Protein AF-0000000067832835 (afdb_homodimer)

Sequence (344 aa):
MADTPTARSQDDETGRTIRAYEPRAVPWLSVVFGYGPMLPFVAGAVLVWVLRGPMAEAVFTLTLLWGCAILLFLSGVRRGVSFRTEGGATLAQIATMLSLFLLGYGALLAFALGKPVIALGLLIVGFTEITILDPIAARRGEAPLFFERLRPAQIPLAVLSLAALLAYRLTLMADTPTARSQDDETGRTIRAYEPRAVPWLSVVFGYGPMLPFVAGAVLVWVLRGPMAEAVFTLTLLWGCAILLFLSGVRRGVSFRTEGGATLAQIATMLSLFLLGYGALLAFALGKPVIALGLLIVGFTEITILDPIAARRGEAPLFFERLRPAQIPLAVLSLAALLAYRLTL

Foldseek 3Di:
DDPPPPPPQPDDPVGTADDDDFDQDQDPVCVCVQQVLLVLLLVLLVVLVVDDDPVSVVSLVVNLLSLLVVLLVVLVVLVVLQPNFVVGHDPVSPVLSVLSNCLSVVLVVCVVVVNNLSSLVSSLVSLVCLLPVVLVCLVVRSHRVNSVPRSVVRSVSNNVSSVSSSVSVVVD/DDPPPPPPQPDDPVGTADDDDFDQDQDPVCVCVQQVLLVLLLVLLVVLVVDDDPVSVVSLVVNLLSLLVVLLVVLVVLVVLQPNFVVGHDPVSPVLSVLSNCLSVVLVVCVVVVNNLSSLVSSLVSLVCLLPVQLVCLVVRSHRVNSVPRSVVRSVSNNVSSVSSSVSVVVD

Nearest PDB structures (foldseek):
  2rld-assembly1_A  TM=4.923E-01  e=3.322E+00  Bacteroides thetaiotaomicron VPI-5482
  6xz6-assembly2_C  TM=2.213E-01  e=2.725E+00  Trypanosoma brucei brucei TREU927
  6xz6-assembly2_C  TM=2.212E-01  e=3.329E+00  Trypanosoma brucei brucei TREU927

Radius of gyration: 20.82 Å; Cα contacts (8 Å, |Δi|>4): 553; chains: 2; bounding box: 42×74×57 Å

Organism: Methylorubrum extorquens (strain ATCC 14718 / DSM 1338 / JCM 2805 / NCIMB 9133 / AM1) (NCBI:txid272630)

Solvent-accessible surface area (backbone atoms only — not comparable to full-atom values): 16948 Å² total; per-residue (Å²): 135,80,80,70,80,66,87,59,59,60,65,54,97,59,27,34,39,45,56,18,71,32,43,50,63,72,50,68,69,55,50,50,67,51,48,51,70,35,46,57,30,43,52,27,34,52,44,37,73,71,44,61,70,68,61,16,50,49,36,46,50,53,33,52,51,47,50,32,42,51,38,16,17,51,16,13,22,41,49,18,29,27,67,58,18,60,94,45,63,50,69,66,47,52,51,49,21,50,49,28,34,50,28,18,50,48,18,50,50,28,42,76,69,71,33,53,66,59,15,44,50,33,43,39,52,37,43,49,46,45,37,59,47,39,32,55,29,11,76,71,57,60,35,62,42,21,35,46,61,48,33,60,64,45,38,52,49,41,37,53,18,47,49,46,45,45,53,54,58,68,72,102,135,81,81,69,80,66,88,60,60,60,67,52,98,58,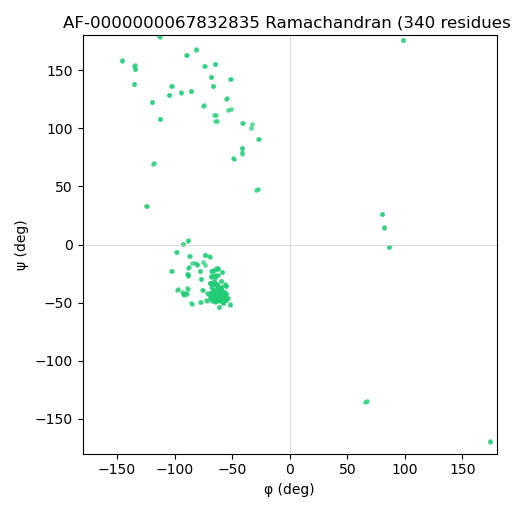28,33,40,45,58,18,70,32,44,50,64,71,50,69,68,54,49,49,67,51,49,52,71,36,45,57,32,45,52,28,35,52,43,38,74,72,44,61,69,70,61,17,50,50,36,46,50,53,32,51,52,47,51,32,43,51,39,17,18,51,17,14,22,40,48,18,30,26,66,58,17,59,95,43,64,50,68,67,47,53,51,48,20,51,50,27,33,49,27,18,50,48,18,50,50,27,42,74,70,71,32,53,66,60,15,45,50,32,44,40,52,40,44,47,48,45,36,60,48,40,32,55,31,12,76,71,54,60,35,62,42,22,36,45,63,47,34,60,66,45,38,54,49,41,38,53,18,47,48,45,44,45,53,54,59,70,72,105

Secondary structure (DSSP, 8-state):
----------B-SSEEEEEEEEESSPPHHHHHHHHTTHHHHHHHHHHHHHS-HHHHHHHHHHHHHHHHHHHHHHHHHHHHHHTTSTTS--HHHHHHHHHHHHHHHHHHHHHHTT-HHHHHHHHHHHHHHHHHHHHHHHHTTSS-TTHHHHHHHHHHHHHHHHHHHHHHHHT-/----------B-SSEEEEEEEEESSPPHHHHHHHHTTHHHHHHHHHHHHHS-HHHHHHHHHHHHHHHHHHHHHHHHHHHHHHTTSTTS--HHHHHHHHHHHHHHHHHHHHHHTT-HHHHHHHHHHHHHHHHHHHHHHHHTTSS-TTHHHHHHHHHHHHHHHHHHHHHHHHT-

Structure (mmCIF, N/CA/C/O backbone):
data_AF-0000000067832835-model_v1
#
loop_
_entity.id
_entity.type
_entity.pdbx_description
1 polymer 'DUF3429 domain-containing protein'
#
loop_
_atom_site.group_PDB
_atom_site.id
_atom_site.type_symbol
_atom_site.label_atom_id
_atom_site.label_alt_id
_atom_site.label_comp_id
_atom_site.label_asym_id
_atom_site.label_entity_id
_atom_site.label_seq_id
_atom_site.pdbx_PDB_ins_code
_atom_site.Cartn_x
_atom_site.Cartn_y
_atom_site.Cartn_z
_atom_site.occupancy
_atom_site.B_iso_or_equiv
_atom_site.auth_seq_id
_atom_site.auth_comp_id
_atom_site.auth_asym_id
_atom_site.auth_atom_id
_atom_site.pdbx_PDB_model_num
ATOM 1 N N . MET A 1 1 ? -8.117 31.031 35.5 1 30.48 1 MET A N 1
ATOM 2 C CA . MET A 1 1 ? -7.398 30.031 34.719 1 30.48 1 MET A CA 1
ATOM 3 C C . MET A 1 1 ? -7.863 30.031 33.281 1 30.48 1 MET A C 1
ATOM 5 O O . MET A 1 1 ? -9.008 29.672 32.969 1 30.48 1 MET A O 1
ATOM 9 N N . ALA A 1 2 ? -7.383 30.906 32.375 1 37.59 2 ALA A N 1
ATOM 10 C CA . ALA A 1 2 ? -7.844 31.328 31.062 1 37.59 2 ALA A CA 1
ATOM 11 C C . ALA A 1 2 ? -7.797 30.172 30.078 1 37.59 2 ALA A C 1
ATOM 13 O O . ALA A 1 2 ? -6.848 29.391 30.078 1 37.59 2 ALA A O 1
ATOM 14 N N . ASP A 1 3 ? -8.891 29.531 29.641 1 34.84 3 ASP A N 1
ATOM 15 C CA . ASP A 1 3 ? -9.023 28.453 28.656 1 34.84 3 ASP A CA 1
ATOM 16 C C . ASP A 1 3 ? -8.125 28.703 27.453 1 34.84 3 ASP A C 1
ATOM 18 O O . ASP A 1 3 ? -8.289 29.703 26.734 1 34.84 3 ASP A O 1
ATOM 22 N N . THR A 1 4 ? -6.883 28.391 27.438 1 36.09 4 THR A N 1
ATOM 23 C CA . THR A 1 4 ? -6 28.453 26.281 1 36.09 4 THR A CA 1
ATOM 24 C C . THR A 1 4 ? -6.707 27.953 25.031 1 36.09 4 THR A C 1
ATOM 26 O O . THR A 1 4 ? -7.23 26.828 25.016 1 36.09 4 THR A O 1
ATOM 29 N N . PRO A 1 5 ? -7.145 28.781 24.078 1 39.16 5 PRO A N 1
ATOM 30 C CA . PRO A 1 5 ? -7.836 28.281 22.875 1 39.16 5 PRO A CA 1
ATOM 31 C C . PRO A 1 5 ? -7.188 27.031 22.312 1 39.16 5 PRO A C 1
ATOM 33 O O . PRO A 1 5 ? -5.992 27.031 22 1 39.16 5 PRO A O 1
ATOM 36 N N . THR A 1 6 ? -7.344 25.859 22.766 1 40.06 6 THR A N 1
ATOM 37 C CA . THR A 1 6 ? -6.93 24.609 22.141 1 40.06 6 THR A CA 1
ATOM 38 C C . THR A 1 6 ? -7.043 24.703 20.625 1 40.06 6 THR A C 1
ATOM 40 O O . THR A 1 6 ? -8.008 25.281 20.109 1 40.06 6 THR A O 1
ATOM 43 N N . ALA A 1 7 ? -6.016 24.922 19.859 1 43.75 7 ALA A N 1
ATOM 44 C CA . ALA A 1 7 ? -5.883 24.953 18.406 1 43.75 7 ALA A CA 1
ATOM 45 C C . ALA A 1 7 ? -6.93 24.062 17.75 1 43.75 7 ALA A C 1
ATOM 47 O O . ALA A 1 7 ? -6.711 22.859 17.578 1 43.75 7 ALA A O 1
ATOM 48 N N . ARG A 1 8 ? -8.195 24.109 18.078 1 48.38 8 ARG A N 1
ATOM 49 C CA . ARG A 1 8 ? -9.297 23.344 17.5 1 48.38 8 ARG A CA 1
ATOM 50 C C . ARG A 1 8 ? -9.336 23.5 15.984 1 48.38 8 ARG A C 1
ATOM 52 O O . ARG A 1 8 ? -9.164 24.594 15.453 1 48.38 8 ARG A O 1
ATOM 59 N N . SER A 1 9 ? -9.102 22.344 15.211 1 57.38 9 SER A N 1
ATOM 60 C CA . SER A 1 9 ? -9.398 22.281 13.789 1 57.38 9 SER A CA 1
ATOM 61 C C . SER A 1 9 ? -10.523 23.25 13.414 1 57.38 9 SER A C 1
ATOM 63 O O . SER A 1 9 ? -11.57 23.266 14.07 1 57.38 9 SER A O 1
ATOM 65 N N . GLN A 1 10 ? -10.234 24.484 13.039 1 62.91 10 GLN A N 1
ATOM 66 C CA . GLN A 1 10 ? -11.242 25.422 12.578 1 62.91 10 GLN A CA 1
ATOM 67 C C . GLN A 1 10 ? -12.141 24.797 11.516 1 62.91 10 GLN A C 1
ATOM 69 O O . GLN A 1 10 ? -11.727 24.625 10.367 1 62.91 10 GLN A O 1
ATOM 74 N N . ASP A 1 11 ? -12.961 24 11.906 1 71.69 11 ASP A N 1
ATOM 75 C CA . ASP A 1 11 ? -13.992 23.391 11.07 1 71.69 11 ASP A CA 1
ATOM 76 C C . ASP A 1 11 ? -14.992 24.438 10.578 1 71.69 11 ASP A C 1
ATOM 78 O O . ASP A 1 11 ? -15.445 25.281 11.352 1 71.69 11 ASP A O 1
ATOM 82 N N . ASP A 1 12 ? -14.953 24.688 9.25 1 77.94 12 ASP A N 1
ATOM 83 C CA . ASP A 1 12 ? -16 25.516 8.656 1 77.94 12 ASP A CA 1
ATOM 84 C C . ASP A 1 12 ? -16.875 24.688 7.715 1 77.94 12 ASP A C 1
ATOM 86 O O . ASP A 1 12 ? -16.734 23.469 7.633 1 77.94 12 ASP A O 1
ATOM 90 N N . GLU A 1 13 ? -17.797 25.25 7.168 1 80.88 13 GLU A N 1
ATOM 91 C CA . GLU A 1 13 ? -18.781 24.578 6.328 1 80.88 13 GLU A CA 1
ATOM 92 C C . GLU A 1 13 ? -18.109 23.953 5.102 1 80.88 13 GLU A C 1
ATOM 94 O O . GLU A 1 13 ? -18.625 22.984 4.535 1 80.88 13 GLU A O 1
ATOM 99 N N . THR A 1 14 ? -16.969 24.438 4.789 1 86.5 14 THR A N 1
ATOM 100 C CA . THR A 1 14 ? -16.359 24.016 3.537 1 86.5 14 THR A CA 1
ATOM 101 C C . THR A 1 14 ? -15.258 22.984 3.791 1 86.5 14 THR A C 1
ATOM 103 O O . THR A 1 14 ? -14.852 22.266 2.875 1 86.5 14 THR A O 1
ATOM 106 N N . GLY A 1 15 ? -14.734 23 4.973 1 92.06 15 GLY A N 1
ATOM 107 C CA . GLY A 1 15 ? -13.656 22.062 5.266 1 92.06 15 GLY A CA 1
ATOM 108 C C . GLY A 1 15 ? -13.023 22.281 6.625 1 92.06 15 GLY A C 1
ATOM 109 O O . GLY A 1 15 ? -13.625 22.922 7.496 1 92.06 15 GLY A O 1
ATOM 110 N N . ARG A 1 16 ? -11.938 21.625 6.848 1 91.88 16 ARG A N 1
ATOM 111 C CA . ARG A 1 16 ? -11.234 21.75 8.117 1 91.88 16 ARG A CA 1
ATOM 112 C C . ARG A 1 16 ? -9.734 21.922 7.898 1 91.88 16 ARG A C 1
ATOM 114 O O . ARG A 1 16 ? -9.203 21.531 6.859 1 91.88 16 ARG A O 1
ATOM 121 N N . THR A 1 17 ? -9.117 22.609 8.844 1 92.06 17 THR A N 1
ATOM 122 C CA . THR A 1 17 ? -7.664 22.766 8.82 1 92.06 17 THR A CA 1
ATOM 123 C C . THR A 1 17 ? -7.012 21.875 9.867 1 92.06 17 THR A C 1
ATOM 125 O O . THR A 1 17 ? -7.406 21.891 11.039 1 92.06 17 THR A O 1
ATOM 128 N N . ILE A 1 18 ? -6.043 21.109 9.414 1 91.94 18 ILE A N 1
ATOM 129 C CA . ILE A 1 18 ? -5.309 20.188 10.289 1 91.94 18 ILE A CA 1
ATOM 130 C C . ILE A 1 18 ? -3.943 20.781 10.625 1 91.94 18 ILE A C 1
ATOM 132 O O . ILE A 1 18 ? -3.264 21.328 9.75 1 91.94 18 ILE A O 1
ATOM 136 N N . ARG A 1 19 ? -3.607 20.656 11.914 1 92.56 19 ARG A N 1
ATOM 137 C CA . ARG A 1 19 ? -2.277 21.016 12.391 1 92.56 19 ARG A CA 1
ATOM 138 C C . ARG A 1 19 ? -1.567 19.812 13.008 1 92.56 19 ARG A C 1
ATOM 140 O O . ARG A 1 19 ? -2.082 19.188 13.938 1 92.56 19 ARG A O 1
ATOM 147 N N . ALA A 1 20 ? -0.418 19.5 12.484 1 93 20 ALA A N 1
ATOM 148 C CA . ALA A 1 20 ? 0.314 18.344 12.969 1 93 20 ALA A CA 1
ATOM 149 C C . ALA A 1 20 ? 1.793 18.656 13.172 1 93 20 ALA A C 1
ATOM 151 O O . ALA A 1 20 ? 2.402 19.344 12.336 1 93 20 ALA A O 1
ATOM 152 N N . TYR A 1 21 ? 2.312 18.172 14.242 1 91.5 21 TYR A N 1
ATOM 153 C CA . TYR A 1 21 ? 3.729 18.359 14.547 1 91.5 21 TYR A CA 1
ATOM 154 C C . TYR A 1 21 ? 4.547 17.172 14.055 1 91.5 21 TYR A C 1
ATOM 156 O O . TYR A 1 21 ? 4.188 16.016 14.297 1 91.5 21 TYR A O 1
ATOM 164 N N . GLU A 1 22 ? 5.621 17.391 13.352 1 93.06 22 GLU A N 1
ATOM 165 C CA . GLU A 1 22 ? 6.551 16.375 12.859 1 93.06 22 GLU A CA 1
ATOM 166 C C . GLU A 1 22 ? 7.906 16.5 13.547 1 93.06 22 GLU A C 1
ATOM 168 O O . GLU A 1 22 ? 8.695 17.391 13.234 1 93.06 22 GLU A O 1
ATOM 173 N N . PRO A 1 23 ? 8.203 15.594 14.383 1 92.75 23 PRO A N 1
ATOM 174 C CA . PRO A 1 23 ? 9.508 15.648 15.047 1 92.75 23 PRO A CA 1
ATOM 175 C C . PRO A 1 23 ? 10.656 15.258 14.125 1 92.75 23 PRO A C 1
ATOM 177 O O . PRO A 1 23 ? 10.469 14.469 13.195 1 92.75 23 PRO A O 1
ATOM 180 N N . ARG A 1 24 ? 11.805 15.758 14.414 1 91.56 24 ARG A N 1
ATOM 181 C CA . ARG A 1 24 ? 13.023 15.344 13.719 1 91.56 24 ARG A CA 1
ATOM 182 C C . ARG A 1 24 ? 13.484 13.977 14.203 1 91.56 24 ARG A C 1
ATOM 184 O O . ARG A 1 24 ? 13.977 13.164 13.414 1 91.56 24 ARG A O 1
ATOM 191 N N . ALA A 1 25 ? 13.32 13.859 15.492 1 93.19 25 ALA A N 1
ATOM 192 C CA . ALA A 1 25 ? 13.625 12.555 16.078 1 93.19 25 ALA A CA 1
ATOM 193 C C . ALA A 1 25 ? 12.617 11.5 15.625 1 93.19 25 ALA A C 1
ATOM 195 O O . ALA A 1 25 ? 11.422 11.781 15.516 1 93.19 25 ALA A O 1
ATOM 196 N N . VAL A 1 26 ? 13.086 10.328 15.43 1 94 26 VAL A N 1
ATOM 197 C CA . VAL A 1 26 ? 12.203 9.25 14.992 1 94 26 VAL A CA 1
ATOM 198 C C . VAL A 1 26 ? 11.344 8.781 16.156 1 94 26 VAL A C 1
ATOM 200 O O . VAL A 1 26 ? 11.859 8.25 17.156 1 94 26 VAL A O 1
ATOM 203 N N . PRO A 1 27 ? 10.094 8.891 16.016 1 94 27 PRO A N 1
ATOM 204 C CA . PRO A 1 27 ? 9.219 8.398 17.078 1 94 27 PRO A CA 1
ATOM 205 C C . PRO A 1 27 ? 9.312 6.883 17.266 1 94 27 PRO A C 1
ATOM 207 O O . PRO A 1 27 ? 9.57 6.152 16.312 1 94 27 PRO A O 1
ATOM 210 N N . TRP A 1 28 ? 9 6.414 18.422 1 92.38 28 TRP A N 1
ATOM 211 C CA . TRP A 1 28 ? 9.164 5 18.75 1 92.38 28 TRP A CA 1
ATOM 212 C C . TRP A 1 28 ? 8.266 4.137 17.859 1 92.38 28 TRP A C 1
ATOM 214 O O . TRP A 1 28 ? 8.664 3.051 17.438 1 92.38 28 TRP A O 1
ATOM 224 N N . LEU A 1 29 ? 7.039 4.543 17.594 1 92.44 29 LEU A N 1
ATOM 225 C CA . LEU A 1 29 ? 6.109 3.811 16.75 1 92.44 29 LEU A CA 1
ATOM 226 C C . LEU A 1 29 ? 6.68 3.65 15.336 1 92.44 29 LEU A C 1
ATOM 228 O O . LEU A 1 29 ? 6.5 2.605 14.711 1 92.44 29 LEU A O 1
ATOM 232 N N . SER A 1 30 ? 7.359 4.656 14.906 1 93.69 30 SER A N 1
ATOM 233 C CA . SER A 1 30 ? 7.945 4.629 13.57 1 93.69 30 SER A CA 1
ATOM 234 C C . SER A 1 30 ? 9.219 3.789 13.547 1 93.69 30 SER A C 1
ATOM 236 O O . SER A 1 30 ? 9.641 3.33 12.484 1 93.69 30 SER A O 1
ATOM 238 N N . VAL A 1 31 ? 9.852 3.625 14.711 1 94.56 31 VAL A N 1
ATOM 239 C CA . VAL A 1 31 ? 10.953 2.674 14.789 1 94.56 31 VAL A CA 1
ATOM 240 C C . VAL A 1 31 ? 10.422 1.25 14.641 1 94.56 31 VAL A C 1
ATOM 242 O O . VAL A 1 31 ? 10.945 0.459 13.859 1 94.56 31 VAL A O 1
ATOM 245 N N . VAL A 1 32 ? 9.352 0.932 15.281 1 95.38 32 VAL A N 1
ATOM 246 C CA . VAL A 1 32 ? 8.758 -0.404 15.281 1 95.38 32 VAL A CA 1
ATOM 247 C C . VAL A 1 32 ? 8.211 -0.729 13.898 1 95.38 32 VAL A C 1
ATOM 249 O O . VAL A 1 32 ? 8.531 -1.771 13.32 1 95.38 32 VAL A O 1
ATOM 252 N N . PHE A 1 33 ? 7.508 0.196 13.367 1 95.12 33 PHE A N 1
ATOM 253 C CA . PHE A 1 33 ? 6.836 -0.077 12.102 1 95.12 33 PHE A CA 1
ATOM 254 C C . PHE A 1 33 ? 7.754 0.22 10.922 1 95.12 33 PHE A C 1
ATOM 256 O O . PHE A 1 33 ? 7.438 -0.119 9.781 1 95.12 33 PHE A O 1
ATOM 263 N N . GLY A 1 34 ? 8.828 0.821 11.219 1 95.62 34 GLY A N 1
ATOM 264 C CA . GLY A 1 34 ? 9.852 1.001 10.203 1 95.62 34 GLY A CA 1
ATOM 265 C C . GLY A 1 34 ? 10.781 -0.187 10.07 1 95.62 34 GLY A C 1
ATOM 266 O O . GLY A 1 34 ? 10.922 -0.765 8.992 1 95.62 34 GLY A O 1
ATOM 267 N N . TYR A 1 35 ? 11.305 -0.606 11.156 1 97.12 35 TYR A N 1
ATOM 268 C CA . TYR A 1 35 ? 12.281 -1.691 11.148 1 97.12 35 TYR A CA 1
ATOM 269 C C . TYR A 1 35 ? 11.586 -3.045 11.25 1 97.12 35 TYR A C 1
ATOM 271 O O . TYR A 1 35 ? 12.133 -4.062 10.812 1 97.12 35 TYR A O 1
ATOM 279 N N . GLY A 1 36 ? 10.406 -3.084 11.828 1 97.31 36 GLY A N 1
ATOM 280 C CA . GLY A 1 36 ? 9.656 -4.324 11.945 1 97.31 36 GLY A CA 1
ATOM 281 C C . GLY A 1 36 ? 9.5 -5.059 10.625 1 97.31 36 GLY A C 1
ATOM 282 O O . GLY A 1 36 ? 9.93 -6.203 10.492 1 97.31 36 GLY A O 1
ATOM 283 N N . PRO A 1 37 ? 9.047 -4.363 9.672 1 97.81 37 PRO A N 1
ATOM 284 C CA . PRO A 1 37 ? 8.828 -4.996 8.367 1 97.81 37 PRO A CA 1
ATOM 285 C C . PRO A 1 37 ? 10.133 -5.375 7.668 1 97.81 37 PRO A C 1
ATOM 287 O O . PRO A 1 37 ? 10.117 -6.105 6.676 1 97.81 37 PRO A O 1
ATOM 290 N N . MET A 1 38 ? 11.273 -4.934 8.164 1 98.31 38 MET A N 1
ATOM 291 C CA . MET A 1 38 ? 12.555 -5.309 7.574 1 98.31 38 MET A CA 1
ATOM 292 C C . MET A 1 38 ? 12.992 -6.691 8.047 1 98.31 38 MET A C 1
ATOM 294 O O . MET A 1 38 ? 13.82 -7.34 7.406 1 98.31 38 MET A O 1
ATOM 298 N N . LEU A 1 39 ? 12.422 -7.137 9.047 1 98.31 39 LEU A N 1
ATOM 299 C CA . LEU A 1 39 ? 12.844 -8.398 9.641 1 98.31 39 LEU A CA 1
ATOM 300 C C . LEU A 1 39 ? 12.539 -9.57 8.711 1 98.31 39 LEU A C 1
ATOM 302 O O . LEU A 1 39 ? 13.398 -10.422 8.469 1 98.31 39 LEU A O 1
ATOM 306 N N . PRO A 1 40 ? 11.398 -9.68 8.188 1 98.62 40 PRO A N 1
ATOM 307 C CA . PRO A 1 40 ? 11.141 -10.773 7.246 1 98.62 40 PRO A CA 1
ATOM 308 C C . PRO A 1 40 ? 12.055 -10.734 6.023 1 98.62 40 PRO A C 1
ATOM 310 O O . PRO A 1 40 ? 12.398 -11.781 5.473 1 98.62 40 PRO A O 1
ATOM 313 N N . PHE A 1 41 ? 12.438 -9.555 5.629 1 98.81 41 PHE A N 1
ATOM 314 C CA . PHE A 1 41 ? 13.391 -9.453 4.531 1 98.81 41 PHE A CA 1
ATOM 315 C C . PHE A 1 41 ? 14.711 -10.125 4.895 1 98.81 41 PHE A C 1
ATOM 317 O O . PHE A 1 41 ? 15.203 -10.977 4.152 1 98.81 41 PHE A O 1
ATOM 324 N N . VAL A 1 42 ? 15.211 -9.711 5.984 1 98.75 42 VAL A N 1
ATOM 325 C CA . VAL A 1 42 ? 16.516 -10.203 6.426 1 98.75 42 VAL A CA 1
ATOM 326 C C . VAL A 1 42 ? 16.438 -11.703 6.707 1 98.75 42 VAL A C 1
ATOM 328 O O . VAL A 1 42 ? 17.297 -12.469 6.277 1 98.75 42 VAL A O 1
ATOM 331 N N . ALA A 1 43 ? 15.438 -12.094 7.438 1 98.81 43 ALA A N 1
ATOM 332 C CA . ALA A 1 43 ? 15.25 -13.516 7.734 1 98.81 43 ALA A CA 1
ATOM 333 C C . ALA A 1 43 ? 15.148 -14.336 6.453 1 98.81 43 ALA A C 1
ATOM 335 O O . ALA A 1 43 ? 15.766 -15.391 6.336 1 98.81 43 ALA A O 1
ATOM 336 N N . GLY A 1 44 ? 14.383 -13.875 5.52 1 98.75 44 GLY A N 1
ATOM 337 C CA . GLY A 1 44 ? 14.242 -14.578 4.258 1 98.75 44 GLY A CA 1
ATOM 338 C C . GLY A 1 44 ? 15.539 -14.68 3.482 1 98.75 44 GLY A C 1
ATOM 339 O O . GLY A 1 44 ? 15.844 -15.719 2.896 1 98.75 44 GLY A O 1
ATOM 340 N N . ALA A 1 45 ? 16.25 -13.609 3.465 1 98.56 45 ALA A N 1
ATOM 341 C CA . ALA A 1 45 ? 17.531 -13.57 2.762 1 98.56 45 ALA A CA 1
ATOM 342 C C . ALA A 1 45 ? 18.5 -14.602 3.328 1 98.56 45 ALA A C 1
ATOM 344 O O . ALA A 1 45 ? 19.281 -15.203 2.584 1 98.56 45 ALA A O 1
ATOM 345 N N . VAL A 1 46 ? 18.484 -14.789 4.602 1 98.62 46 VAL A N 1
ATOM 346 C CA . VAL A 1 46 ? 19.391 -15.742 5.246 1 98.62 46 VAL A CA 1
ATOM 347 C C . VAL A 1 46 ? 18.859 -17.156 5.035 1 98.62 46 VAL A C 1
ATOM 349 O O . VAL A 1 46 ? 19.609 -18.047 4.59 1 98.62 46 VAL A O 1
ATOM 352 N N . LEU A 1 47 ? 17.625 -17.375 5.305 1 98.62 47 LEU A N 1
ATOM 353 C CA . LEU A 1 47 ? 17.031 -18.719 5.348 1 98.62 47 LEU A CA 1
ATOM 354 C C . LEU A 1 47 ? 17.047 -19.359 3.967 1 98.62 47 LEU A C 1
ATOM 356 O O . LEU A 1 47 ? 17.188 -20.578 3.848 1 98.62 47 LEU A O 1
ATOM 360 N N . VAL A 1 48 ? 16.922 -18.531 2.92 1 98 48 VAL A N 1
ATOM 361 C CA . VAL A 1 48 ? 16.875 -19.125 1.584 1 98 48 VAL A CA 1
ATOM 362 C C . VAL A 1 48 ? 18.203 -19.797 1.262 1 98 48 VAL A C 1
ATOM 364 O O . VAL A 1 48 ? 18.234 -20.75 0.492 1 98 48 VAL A O 1
ATOM 367 N N . TRP A 1 49 ? 19.281 -19.391 1.805 1 97.44 49 TRP A N 1
ATOM 368 C CA . TRP A 1 49 ? 20.609 -19.938 1.533 1 97.44 49 TRP A CA 1
ATOM 369 C C . TRP A 1 49 ? 20.906 -21.109 2.453 1 97.44 49 TRP A C 1
ATOM 371 O O . TRP A 1 49 ? 21.828 -21.891 2.195 1 97.44 49 TRP A O 1
ATOM 381 N N . VAL A 1 50 ? 20.203 -21.188 3.543 1 98 50 VAL A N 1
ATOM 382 C CA . VAL A 1 50 ? 20.453 -22.234 4.535 1 98 50 VAL A CA 1
ATOM 383 C C . VAL A 1 50 ? 19.562 -23.438 4.25 1 98 50 VAL A C 1
ATOM 385 O O . VAL A 1 50 ? 20 -24.578 4.359 1 98 50 VAL A O 1
ATOM 388 N N . LEU A 1 51 ? 18.359 -23.172 3.922 1 97.44 51 LEU A N 1
ATOM 389 C CA . LEU A 1 51 ? 17.391 -24.234 3.674 1 97.44 51 LEU A CA 1
ATOM 390 C C . LEU A 1 51 ? 17.547 -24.797 2.264 1 97.44 51 LEU A C 1
ATOM 392 O O . LEU A 1 51 ? 18.312 -24.25 1.456 1 97.44 51 LEU A O 1
ATOM 396 N N . ARG A 1 52 ? 16.844 -25.969 2.051 1 94.38 52 ARG A N 1
ATOM 397 C CA . ARG A 1 52 ? 16.953 -26.625 0.755 1 94.38 52 ARG A CA 1
ATOM 398 C C . ARG A 1 52 ? 15.586 -27.078 0.243 1 94.38 52 ARG A C 1
ATOM 400 O O . ARG A 1 52 ? 14.625 -27.156 1.012 1 94.38 52 ARG A O 1
ATOM 407 N N . GLY A 1 53 ? 15.484 -27.172 -1.104 1 95.19 53 GLY A N 1
ATOM 408 C CA . GLY A 1 53 ? 14.305 -27.766 -1.72 1 95.19 53 GLY A CA 1
ATOM 409 C C . GLY A 1 53 ? 13.055 -26.938 -1.51 1 95.19 53 GLY A C 1
ATOM 410 O O . GLY A 1 53 ? 13.078 -25.703 -1.67 1 95.19 53 GLY A O 1
ATOM 411 N N . PRO A 1 54 ? 11.977 -27.594 -1.155 1 96.25 54 PRO A N 1
ATOM 412 C CA . PRO A 1 54 ? 10.68 -26.922 -1.062 1 96.25 54 PRO A CA 1
ATOM 413 C C . PRO A 1 54 ? 10.641 -25.844 0.027 1 96.25 54 PRO A C 1
ATOM 415 O O . PRO A 1 54 ? 9.945 -24.844 -0.113 1 96.25 54 PRO A O 1
ATOM 418 N N . MET A 1 55 ? 11.336 -26.109 1.056 1 97.5 55 MET A N 1
ATOM 419 C CA . MET A 1 55 ? 11.367 -25.125 2.143 1 97.5 55 MET A CA 1
ATOM 420 C C . MET A 1 55 ? 12.039 -23.844 1.696 1 97.5 55 MET A C 1
ATOM 422 O O . MET A 1 55 ? 11.586 -22.75 2.035 1 97.5 55 MET A O 1
ATOM 426 N N . ALA A 1 56 ? 13.156 -23.953 0.942 1 97.69 56 ALA A N 1
ATOM 427 C CA . ALA A 1 56 ? 13.828 -22.766 0.408 1 97.69 56 ALA A CA 1
ATOM 428 C C . ALA A 1 56 ? 12.93 -22.016 -0.566 1 97.69 56 ALA A C 1
ATOM 430 O O . ALA A 1 56 ? 12.891 -20.781 -0.558 1 97.69 56 ALA A O 1
ATOM 431 N N . GLU A 1 57 ? 12.219 -22.797 -1.323 1 97.06 57 GLU A N 1
ATOM 432 C CA . GLU A 1 57 ? 11.312 -22.188 -2.287 1 97.06 57 GLU A CA 1
ATOM 433 C C . GLU A 1 57 ? 10.172 -21.453 -1.583 1 97.06 57 GLU A C 1
ATOM 435 O O . GLU A 1 57 ? 9.75 -20.375 -2.031 1 97.06 57 GLU A O 1
ATOM 440 N N . ALA A 1 58 ? 9.711 -22.047 -0.544 1 97.5 58 ALA A N 1
ATOM 441 C CA . ALA A 1 58 ? 8.648 -21.406 0.234 1 97.5 58 ALA A CA 1
ATOM 442 C C . ALA A 1 58 ? 9.133 -20.094 0.839 1 97.5 58 ALA A C 1
ATOM 444 O O . ALA A 1 58 ? 8.438 -19.078 0.774 1 97.5 58 ALA A O 1
ATOM 445 N N . VAL A 1 59 ? 10.273 -20.125 1.361 1 98.38 59 VAL A N 1
ATOM 446 C CA . VAL A 1 59 ? 10.859 -18.938 1.966 1 98.38 59 VAL A CA 1
ATOM 447 C C . VAL A 1 59 ? 11.078 -17.875 0.895 1 98.38 59 VAL A C 1
ATOM 449 O O . VAL A 1 59 ? 10.805 -16.688 1.117 1 98.38 59 VAL A O 1
ATOM 452 N N . PHE A 1 60 ? 11.555 -18.281 -0.221 1 98.44 60 PHE A N 1
ATOM 453 C CA . PHE A 1 60 ? 11.773 -17.375 -1.348 1 98.44 60 PHE A CA 1
ATOM 454 C C . PHE A 1 60 ? 10.477 -16.672 -1.74 1 98.44 60 PHE A C 1
ATOM 456 O O . PHE A 1 60 ? 10.438 -15.445 -1.834 1 98.44 60 PHE A O 1
ATOM 463 N N . THR A 1 61 ? 9.477 -17.438 -1.854 1 98.12 61 THR A N 1
ATOM 464 C CA . THR A 1 61 ? 8.188 -16.922 -2.285 1 98.12 61 THR A CA 1
ATOM 465 C C . THR A 1 61 ? 7.598 -15.984 -1.23 1 98.12 61 THR A C 1
ATOM 467 O O . THR A 1 61 ? 7.125 -14.891 -1.554 1 98.12 61 THR A O 1
ATOM 470 N N . LEU A 1 62 ? 7.691 -16.391 -0.005 1 98.38 62 LEU A N 1
ATOM 471 C CA . LEU A 1 62 ? 7.16 -15.602 1.095 1 98.38 62 LEU A CA 1
ATOM 472 C C . LEU A 1 62 ? 7.852 -14.242 1.168 1 98.38 62 LEU A C 1
ATOM 474 O O . LEU A 1 62 ? 7.199 -13.211 1.351 1 98.38 62 LEU A O 1
ATOM 478 N N . THR A 1 63 ? 9.117 -14.297 1.015 1 98.81 63 THR A N 1
ATOM 479 C CA . THR A 1 63 ? 9.898 -13.07 1.128 1 98.81 63 THR A CA 1
ATOM 480 C C . THR A 1 63 ? 9.648 -12.156 -0.071 1 98.81 63 THR A C 1
ATOM 482 O O . THR A 1 63 ? 9.508 -10.945 0.085 1 98.81 63 THR A O 1
ATOM 485 N N . LEU A 1 64 ? 9.602 -12.75 -1.233 1 98.81 64 LEU A N 1
ATOM 486 C CA . LEU A 1 64 ? 9.328 -11.969 -2.436 1 98.81 64 LEU A CA 1
ATOM 487 C C . LEU A 1 64 ? 7.961 -11.305 -2.352 1 98.81 64 LEU A C 1
ATOM 489 O O . LEU A 1 64 ? 7.828 -10.109 -2.629 1 98.81 64 LEU A O 1
ATOM 493 N N . LEU A 1 65 ? 6.957 -12.008 -1.933 1 98.81 65 LEU A N 1
ATOM 494 C CA . LEU A 1 65 ? 5.609 -11.461 -1.824 1 98.81 65 LEU A CA 1
ATOM 495 C C . LEU A 1 65 ? 5.535 -10.422 -0.707 1 98.81 65 LEU A C 1
ATOM 497 O O . LEU A 1 65 ? 4.789 -9.445 -0.808 1 98.81 65 LEU A O 1
ATOM 501 N N . TRP A 1 66 ? 6.316 -10.656 0.322 1 98.88 66 TRP A N 1
ATOM 502 C CA . TRP A 1 66 ? 6.438 -9.641 1.364 1 98.88 66 TRP A CA 1
ATOM 503 C C . TRP A 1 66 ? 6.984 -8.336 0.792 1 98.88 66 TRP A C 1
ATOM 505 O O . TRP A 1 66 ? 6.465 -7.258 1.085 1 98.88 66 TRP A O 1
ATOM 515 N N . GLY A 1 67 ? 8.016 -8.477 -0.006 1 98.88 67 GLY A N 1
ATOM 516 C CA . GLY A 1 67 ? 8.562 -7.305 -0.663 1 98.88 67 GLY A CA 1
ATOM 517 C C . GLY A 1 67 ? 7.551 -6.57 -1.521 1 98.88 67 GLY A C 1
ATOM 518 O O . GLY A 1 67 ? 7.48 -5.34 -1.489 1 98.88 67 GLY A O 1
ATOM 519 N N . CYS A 1 68 ? 6.77 -7.289 -2.268 1 98.94 68 CYS A N 1
ATOM 520 C CA . CYS A 1 68 ? 5.711 -6.68 -3.068 1 98.94 68 CYS A CA 1
ATOM 521 C C . CYS A 1 68 ? 4.715 -5.938 -2.184 1 98.94 68 CYS A C 1
ATOM 523 O O . CYS A 1 68 ? 4.355 -4.797 -2.467 1 98.94 68 CYS A O 1
ATOM 525 N N . ALA A 1 69 ? 4.344 -6.57 -1.11 1 98.94 69 ALA A N 1
ATOM 526 C CA . ALA A 1 69 ? 3.348 -6.004 -0.206 1 98.94 69 ALA A CA 1
ATOM 527 C C . ALA A 1 69 ? 3.857 -4.711 0.429 1 98.94 69 ALA A C 1
ATOM 529 O O . ALA A 1 69 ? 3.129 -3.719 0.501 1 98.94 69 ALA A O 1
ATOM 530 N N . ILE A 1 70 ? 5.031 -4.719 0.846 1 98.94 70 ILE A N 1
ATOM 531 C CA . ILE A 1 70 ? 5.594 -3.564 1.54 1 98.94 70 ILE A CA 1
ATOM 532 C C . ILE A 1 70 ? 5.773 -2.408 0.559 1 98.94 70 ILE A C 1
ATOM 534 O O . ILE A 1 70 ? 5.527 -1.25 0.901 1 98.94 70 ILE A O 1
ATOM 538 N N . LEU A 1 71 ? 6.25 -2.691 -0.64 1 98.94 71 LEU A N 1
ATOM 539 C CA . LEU A 1 71 ? 6.434 -1.62 -1.612 1 98.94 71 LEU A CA 1
ATOM 540 C C . LEU A 1 71 ? 5.098 -0.973 -1.964 1 98.94 71 LEU A C 1
ATOM 542 O O . LEU A 1 71 ? 5.004 0.252 -2.066 1 98.94 71 LEU A O 1
ATOM 546 N N . LEU A 1 72 ? 4.082 -1.778 -2.168 1 98.94 72 LEU A N 1
ATOM 547 C CA . LEU A 1 72 ? 2.746 -1.259 -2.436 1 98.94 72 LEU A CA 1
ATOM 548 C C . LEU A 1 72 ? 2.227 -0.456 -1.246 1 98.94 72 LEU A C 1
ATOM 550 O O . LEU A 1 72 ? 1.632 0.609 -1.424 1 98.94 72 LEU A O 1
ATOM 554 N N . PHE A 1 73 ? 2.508 -0.968 -0.061 1 98.94 73 PHE A N 1
ATOM 555 C CA . PHE A 1 73 ? 2.174 -0.255 1.167 1 98.94 73 PHE A CA 1
ATOM 556 C C . PHE A 1 73 ? 2.848 1.111 1.2 1 98.94 73 PHE A C 1
ATOM 558 O O . PHE A 1 73 ? 2.201 2.121 1.49 1 98.94 73 PHE A O 1
ATOM 565 N N . LEU A 1 74 ? 4.094 1.162 0.916 1 98.69 74 LEU A N 1
ATOM 566 C CA . LEU A 1 74 ? 4.852 2.408 0.988 1 98.69 74 LEU A CA 1
ATOM 567 C C . LEU A 1 74 ? 4.387 3.389 -0.083 1 98.69 74 LEU A C 1
ATOM 569 O O . LEU A 1 74 ? 4.41 4.602 0.13 1 98.69 74 LEU A O 1
ATOM 573 N N . SER A 1 75 ? 3.973 2.861 -1.267 1 98.81 75 SER A N 1
ATOM 574 C CA . SER A 1 75 ? 3.367 3.75 -2.252 1 98.81 75 SER A CA 1
ATOM 575 C C . SER A 1 75 ? 2.111 4.414 -1.697 1 98.81 75 SER A C 1
ATOM 577 O O . SER A 1 75 ? 1.876 5.602 -1.93 1 98.81 75 SER A O 1
ATOM 579 N N . GLY A 1 76 ? 1.341 3.691 -0.912 1 98.75 76 GLY A N 1
ATOM 580 C CA . GLY A 1 76 ? 0.178 4.242 -0.234 1 98.75 76 GLY A CA 1
ATOM 581 C C . GLY A 1 76 ? 0.535 5.27 0.822 1 98.75 76 GLY A C 1
ATOM 582 O O . GLY A 1 76 ? -0.163 6.273 0.979 1 98.75 76 GLY A O 1
ATOM 583 N N . VAL A 1 77 ? 1.604 4.98 1.516 1 98.5 77 VAL A N 1
ATOM 584 C CA . VAL A 1 77 ? 2.066 5.926 2.527 1 98.5 77 VAL A CA 1
ATOM 585 C C . VAL A 1 77 ? 2.332 7.285 1.884 1 98.5 77 VAL A C 1
ATOM 587 O O . VAL A 1 77 ? 1.947 8.32 2.428 1 98.5 77 VAL A O 1
ATOM 590 N N . ARG A 1 78 ? 2.971 7.223 0.712 1 98.12 78 ARG A N 1
ATOM 591 C CA . ARG A 1 78 ? 3.258 8.461 0 1 98.12 78 ARG A CA 1
ATOM 592 C C . ARG A 1 78 ? 1.972 9.211 -0.339 1 98.12 78 ARG A C 1
ATOM 594 O O . ARG A 1 78 ? 1.891 10.43 -0.167 1 98.12 78 ARG A O 1
ATOM 601 N N . ARG A 1 79 ? 1.027 8.531 -0.779 1 98.06 79 ARG A N 1
ATOM 602 C CA . ARG A 1 79 ? -0.256 9.156 -1.093 1 98.06 79 ARG A CA 1
ATOM 603 C C . ARG A 1 79 ? -0.926 9.688 0.168 1 98.06 79 ARG A C 1
ATOM 605 O O . ARG A 1 79 ? -1.477 10.789 0.163 1 98.06 79 ARG A O 1
ATOM 612 N N . GLY A 1 80 ? -0.947 8.906 1.212 1 98.25 80 GLY A N 1
ATOM 613 C CA . GLY A 1 80 ? -1.538 9.336 2.471 1 98.25 80 GLY A CA 1
ATOM 614 C C . GLY A 1 80 ? -0.97 10.641 2.984 1 98.25 80 GLY A C 1
ATOM 615 O O . GLY A 1 80 ? -1.721 11.547 3.367 1 98.25 80 GLY A O 1
ATOM 616 N N . VAL A 1 81 ? 0.309 10.758 2.951 1 97.75 81 VAL A N 1
ATOM 617 C CA . VAL A 1 81 ? 0.98 11.969 3.408 1 97.75 81 VAL A CA 1
ATOM 618 C C . VAL A 1 81 ? 0.591 13.148 2.514 1 97.75 81 VAL A C 1
ATOM 620 O O . VAL A 1 81 ? 0.428 14.273 2.992 1 97.75 81 VAL A O 1
ATOM 623 N N . SER A 1 82 ? 0.397 12.875 1.247 1 97.31 82 SER A N 1
ATOM 624 C CA . SER A 1 82 ? 0.128 13.93 0.276 1 97.31 82 SER A CA 1
ATOM 625 C C . SER A 1 82 ? -1.22 14.594 0.54 1 97.31 82 SER A C 1
ATOM 627 O O . SER A 1 82 ? -1.435 15.742 0.159 1 97.31 82 SER A O 1
ATOM 629 N N . PHE A 1 83 ? -2.148 13.906 1.243 1 96.94 83 PHE A N 1
ATOM 630 C CA . PHE A 1 83 ? -3.455 14.477 1.538 1 96.94 83 PHE A CA 1
ATOM 631 C C . PHE A 1 83 ? -3.33 15.641 2.516 1 96.94 83 PHE A C 1
ATOM 633 O O . PHE A 1 83 ? -4.195 16.516 2.559 1 96.94 83 PHE A O 1
ATOM 640 N N . ARG A 1 84 ? -2.227 15.625 3.2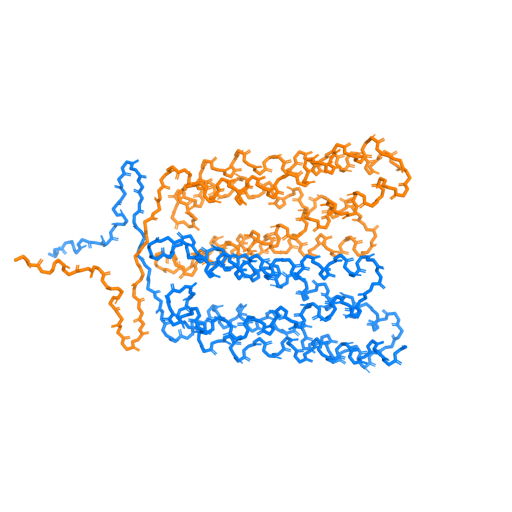5 1 96.31 84 ARG A N 1
ATOM 641 C CA . ARG A 1 84 ? -2.061 16.641 4.285 1 96.31 84 ARG A CA 1
ATOM 642 C C . ARG A 1 84 ? -0.752 17.406 4.102 1 96.31 84 ARG A C 1
ATOM 644 O O . ARG A 1 84 ? -0.045 17.672 5.07 1 96.31 84 ARG A O 1
ATOM 651 N N . THR A 1 85 ? -0.444 17.531 2.873 1 94.94 85 THR A N 1
ATOM 652 C CA . THR A 1 85 ? 0.672 18.391 2.496 1 94.94 85 THR A CA 1
ATOM 653 C C . THR A 1 85 ? 0.211 19.844 2.34 1 94.94 85 THR A C 1
ATOM 655 O O . THR A 1 85 ? -0.841 20.094 1.754 1 94.94 85 THR A O 1
ATOM 658 N N . GLU A 1 86 ? 0.975 20.719 2.959 1 91.38 86 GLU A N 1
ATOM 659 C CA . GLU A 1 86 ? 0.654 22.125 2.844 1 91.38 86 GLU A CA 1
ATOM 660 C C . GLU A 1 86 ? 0.58 22.562 1.381 1 91.38 86 GLU A C 1
ATOM 662 O O . GLU A 1 86 ? 1.489 22.281 0.598 1 91.38 86 GLU A O 1
ATOM 667 N N . GLY A 1 87 ? -0.561 23.172 0.963 1 91 87 GLY A N 1
ATOM 668 C CA . GLY A 1 87 ? -0.738 23.609 -0.411 1 91 87 GLY A CA 1
ATOM 669 C C . GLY A 1 87 ? -1.275 22.531 -1.324 1 91 87 GLY A C 1
ATOM 670 O O . GLY A 1 87 ? -1.52 22.766 -2.508 1 91 87 GLY A O 1
ATOM 671 N N . GLY A 1 88 ? -1.436 21.406 -0.745 1 93.31 88 GLY A N 1
ATOM 672 C CA . GLY A 1 88 ? -1.946 20.297 -1.533 1 93.31 88 GLY A CA 1
ATOM 673 C C . GLY A 1 88 ? -0.855 19.375 -2.031 1 93.31 88 GLY A C 1
ATOM 674 O O . GLY A 1 88 ? 0.333 19.656 -1.874 1 93.31 88 GLY A O 1
ATOM 675 N N . ALA A 1 89 ? -1.244 18.328 -2.668 1 96 89 ALA A N 1
ATOM 676 C CA . ALA A 1 89 ? -0.308 17.328 -3.172 1 96 89 ALA A CA 1
ATOM 677 C C . ALA A 1 89 ? 0.563 17.906 -4.285 1 96 89 ALA A C 1
ATOM 679 O O . ALA A 1 89 ? 0.062 18.578 -5.191 1 96 89 ALA A O 1
ATOM 680 N N . THR A 1 90 ? 1.835 17.609 -4.23 1 96.75 90 THR A N 1
ATOM 681 C CA . THR A 1 90 ? 2.754 18.062 -5.27 1 96.75 90 THR A CA 1
ATOM 682 C C . THR A 1 90 ? 2.848 17.031 -6.391 1 96.75 90 THR A C 1
ATOM 684 O O . THR A 1 90 ? 2.473 15.875 -6.211 1 96.75 90 THR A O 1
ATOM 687 N N . LEU A 1 91 ? 3.348 17.469 -7.508 1 96.81 91 LEU A N 1
ATOM 688 C CA . LEU A 1 91 ? 3.576 16.578 -8.633 1 96.81 91 LEU A CA 1
ATOM 689 C C . LEU A 1 91 ? 4.578 15.484 -8.266 1 96.81 91 LEU A C 1
ATOM 691 O O . LEU A 1 91 ? 4.418 14.328 -8.656 1 96.81 91 LEU A O 1
ATOM 695 N N . ALA A 1 92 ? 5.586 15.844 -7.535 1 97.38 92 ALA A N 1
ATOM 696 C CA . ALA A 1 92 ? 6.609 14.883 -7.117 1 97.38 92 ALA A CA 1
ATOM 697 C C . ALA A 1 92 ? 6.008 13.789 -6.242 1 97.38 92 ALA A C 1
ATOM 699 O O . ALA A 1 92 ? 6.367 12.617 -6.367 1 97.38 92 ALA A O 1
ATOM 700 N N . GLN A 1 93 ? 5.145 14.125 -5.344 1 97.81 93 GLN A N 1
ATOM 701 C CA . GLN A 1 93 ? 4.488 13.148 -4.488 1 97.81 93 GLN A CA 1
ATOM 702 C C . GLN A 1 93 ? 3.66 12.164 -5.309 1 97.81 93 GLN A C 1
ATOM 704 O O . GLN A 1 93 ? 3.74 10.945 -5.098 1 97.81 93 GLN A O 1
ATOM 709 N N . ILE A 1 94 ? 2.918 12.711 -6.234 1 97.94 94 ILE A N 1
ATOM 710 C CA . ILE A 1 94 ? 2.047 11.883 -7.055 1 97.94 94 ILE A CA 1
ATOM 711 C C . ILE A 1 94 ? 2.891 10.992 -7.969 1 97.94 94 ILE A C 1
ATOM 713 O O . ILE A 1 94 ? 2.615 9.805 -8.109 1 97.94 94 ILE A O 1
ATOM 717 N N . ALA A 1 95 ? 3.902 11.547 -8.555 1 98.25 95 ALA A N 1
ATOM 718 C CA . ALA A 1 95 ? 4.781 10.789 -9.445 1 98.25 95 ALA A CA 1
ATOM 719 C C . ALA A 1 95 ? 5.477 9.664 -8.695 1 98.25 95 ALA A C 1
ATOM 721 O O . ALA A 1 95 ? 5.59 8.547 -9.203 1 98.25 95 ALA A O 1
ATOM 722 N N . THR A 1 96 ? 5.938 9.969 -7.527 1 98.31 96 THR A N 1
ATOM 723 C CA . THR A 1 96 ? 6.617 8.953 -6.73 1 98.31 96 THR A CA 1
ATOM 724 C C . THR A 1 96 ? 5.641 7.855 -6.312 1 98.31 96 THR A C 1
ATOM 726 O O . THR A 1 96 ? 5.973 6.672 -6.375 1 98.31 96 THR A O 1
ATOM 729 N N . MET A 1 97 ? 4.477 8.266 -5.883 1 98.44 97 MET A N 1
ATOM 730 C CA . MET A 1 97 ? 3.441 7.297 -5.531 1 98.44 97 MET A CA 1
ATOM 731 C C . MET A 1 97 ? 3.152 6.355 -6.695 1 98.44 97 MET A C 1
ATOM 733 O O . MET A 1 97 ? 3.125 5.137 -6.523 1 98.44 97 MET A O 1
ATOM 737 N N . LEU A 1 98 ? 2.971 6.898 -7.852 1 98.62 98 LEU A N 1
ATOM 738 C CA . LEU A 1 98 ? 2.66 6.109 -9.039 1 98.62 98 LEU A CA 1
ATOM 739 C C . LEU A 1 98 ? 3.818 5.18 -9.391 1 98.6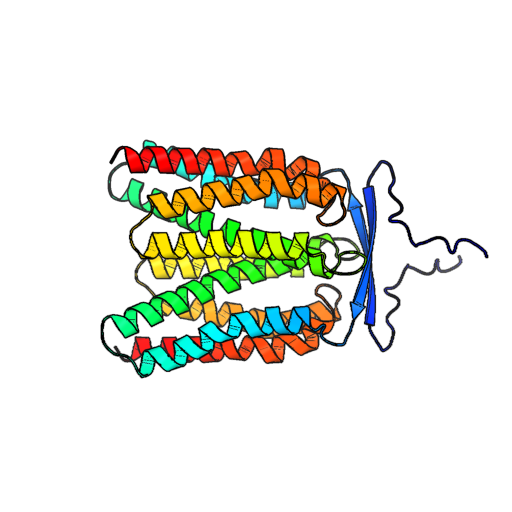2 98 LEU A C 1
ATOM 741 O O . LEU A 1 98 ? 3.604 4.012 -9.727 1 98.62 98 LEU A O 1
ATOM 745 N N . SER A 1 99 ? 4.98 5.727 -9.344 1 98.81 99 SER A N 1
ATOM 746 C CA . SER A 1 99 ? 6.164 4.93 -9.656 1 98.81 99 SER A CA 1
ATOM 747 C C . SER A 1 99 ? 6.273 3.721 -8.727 1 98.81 99 SER A C 1
ATOM 749 O O . SER A 1 99 ? 6.438 2.59 -9.195 1 98.81 99 SER A O 1
ATOM 751 N N . LEU A 1 100 ? 6.168 3.959 -7.469 1 98.88 100 LEU A N 1
ATOM 752 C CA . LEU A 1 100 ? 6.293 2.883 -6.488 1 98.88 100 LEU A CA 1
ATOM 753 C C . LEU A 1 100 ? 5.176 1.857 -6.664 1 98.88 100 LEU A C 1
ATOM 755 O O . LEU A 1 100 ? 5.422 0.651 -6.598 1 98.88 100 LEU A O 1
ATOM 759 N N . PHE A 1 101 ? 3.979 2.344 -6.914 1 98.88 101 PHE A N 1
ATOM 760 C CA . PHE A 1 101 ? 2.85 1.44 -7.094 1 98.88 101 PHE A CA 1
ATOM 761 C C . PHE A 1 101 ? 3.057 0.553 -8.32 1 98.88 101 PHE A C 1
ATOM 763 O O . PHE A 1 101 ? 2.871 -0.664 -8.242 1 98.88 101 PHE A O 1
ATOM 770 N N . LEU A 1 102 ? 3.484 1.177 -9.383 1 98.88 102 LEU A N 1
ATOM 771 C CA . LEU A 1 102 ? 3.664 0.443 -10.625 1 98.88 102 LEU A CA 1
ATOM 772 C C . LEU A 1 102 ? 4.812 -0.553 -10.508 1 98.88 102 LEU A C 1
ATOM 774 O O . LEU A 1 102 ? 4.746 -1.654 -11.062 1 98.88 102 LEU A O 1
ATOM 778 N N . LEU A 1 103 ? 5.809 -0.196 -9.844 1 98.94 103 LEU A N 1
ATOM 779 C CA . LEU A 1 103 ? 6.91 -1.124 -9.602 1 98.94 103 LEU A CA 1
ATOM 780 C C . LEU A 1 103 ? 6.457 -2.295 -8.742 1 98.94 103 LEU A C 1
ATOM 782 O O . LEU A 1 103 ? 6.789 -3.447 -9.023 1 98.94 103 LEU A O 1
ATOM 786 N N . GLY A 1 104 ? 5.715 -2.037 -7.699 1 98.88 104 GLY A N 1
ATOM 787 C CA . GLY A 1 104 ? 5.203 -3.09 -6.836 1 98.88 104 GLY A CA 1
ATOM 788 C C . GLY A 1 104 ? 4.23 -4.016 -7.539 1 98.88 104 GLY A C 1
ATOM 789 O O . GLY A 1 104 ? 4.371 -5.238 -7.477 1 98.88 104 GLY A O 1
ATOM 790 N N . TYR A 1 105 ? 3.271 -3.389 -8.211 1 98.88 105 TYR A N 1
ATOM 791 C CA . TYR A 1 105 ? 2.301 -4.195 -8.945 1 98.88 105 TYR A CA 1
ATOM 792 C C . TYR A 1 105 ? 2.967 -4.945 -10.086 1 98.88 105 TYR A C 1
ATOM 794 O O . TYR A 1 105 ? 2.627 -6.098 -10.359 1 98.88 105 TYR A O 1
ATOM 802 N N . GLY A 1 106 ? 3.861 -4.285 -10.789 1 98.81 106 GLY A N 1
ATOM 803 C CA . GLY A 1 106 ? 4.641 -4.957 -11.812 1 98.81 106 GLY A CA 1
ATOM 804 C C . GLY A 1 106 ? 5.402 -6.16 -11.297 1 98.81 106 GLY A C 1
ATOM 805 O O . GLY A 1 106 ? 5.488 -7.188 -11.977 1 98.81 106 GLY A O 1
ATOM 806 N N . ALA A 1 107 ? 5.945 -6.012 -10.148 1 98.88 107 ALA A N 1
ATOM 807 C CA . ALA A 1 107 ? 6.652 -7.133 -9.539 1 98.88 107 ALA A CA 1
ATOM 808 C C . ALA A 1 107 ? 5.703 -8.289 -9.258 1 98.88 107 ALA A C 1
ATOM 810 O O . ALA A 1 107 ? 6.055 -9.453 -9.469 1 98.88 107 ALA A O 1
ATOM 811 N N . LEU A 1 108 ? 4.496 -7.992 -8.805 1 98.5 108 LEU A N 1
ATOM 812 C CA . LEU A 1 108 ? 3.488 -9.016 -8.57 1 98.5 108 LEU A CA 1
ATOM 813 C C . LEU A 1 108 ? 3.162 -9.758 -9.867 1 98.5 108 LEU A C 1
ATOM 815 O O . LEU A 1 108 ? 3.074 -10.992 -9.875 1 98.5 108 LEU A O 1
ATOM 819 N N . LEU A 1 109 ? 3.033 -8.984 -10.852 1 98.31 109 LEU A N 1
ATOM 820 C CA . LEU A 1 109 ? 2.699 -9.586 -12.133 1 98.31 109 LEU A CA 1
ATOM 821 C C . LEU A 1 109 ? 3.842 -10.461 -12.633 1 98.31 109 LEU A C 1
ATOM 823 O O . LEU A 1 109 ? 3.609 -11.562 -13.141 1 98.31 109 LEU A O 1
ATOM 827 N N . ALA A 1 110 ? 5.02 -9.953 -12.523 1 98.62 110 ALA A N 1
ATOM 828 C CA . ALA A 1 110 ? 6.18 -10.742 -12.938 1 98.62 110 ALA A CA 1
ATOM 829 C C . ALA A 1 110 ? 6.254 -12.047 -12.156 1 98.62 110 ALA A C 1
ATOM 831 O O . ALA A 1 110 ? 6.531 -13.102 -12.734 1 98.62 110 ALA A O 1
ATOM 832 N N . PHE A 1 111 ? 6.004 -11.977 -10.883 1 97.62 111 PHE A N 1
ATOM 833 C CA . PHE A 1 111 ? 5.98 -13.18 -10.055 1 97.62 111 PHE A CA 1
ATOM 834 C C . PHE A 1 111 ? 4.91 -14.156 -10.539 1 97.62 111 PHE A C 1
ATOM 836 O O . PHE A 1 111 ? 5.18 -15.344 -10.703 1 97.62 111 PHE A O 1
ATOM 843 N N . ALA A 1 112 ? 3.729 -13.656 -10.812 1 96.44 112 ALA A N 1
ATOM 844 C CA . ALA A 1 112 ? 2.607 -14.492 -11.234 1 96.44 112 ALA A CA 1
ATOM 845 C C . ALA A 1 112 ? 2.887 -15.125 -12.594 1 96.44 112 ALA A C 1
ATOM 847 O O . ALA A 1 112 ? 2.385 -16.219 -12.891 1 96.44 112 ALA A O 1
ATOM 848 N N . LEU A 1 113 ? 3.693 -14.445 -13.352 1 96.38 113 LEU A N 1
ATOM 849 C CA . LEU A 1 113 ? 4.031 -14.938 -14.68 1 96.38 113 LEU A CA 1
ATOM 850 C C . LEU A 1 113 ? 5.242 -15.867 -14.625 1 96.38 113 LEU A C 1
ATOM 852 O O . LEU A 1 113 ? 5.754 -16.297 -15.664 1 96.38 113 LEU A O 1
ATOM 856 N N . GLY A 1 114 ? 5.742 -16.141 -13.484 1 96.69 114 GLY A N 1
ATOM 857 C CA . GLY A 1 114 ? 6.859 -17.062 -13.312 1 96.69 114 GLY A CA 1
ATOM 858 C C . GLY A 1 114 ? 8.203 -16.422 -13.609 1 96.69 114 GLY A C 1
ATOM 859 O O . GLY A 1 114 ? 9.133 -17.094 -14.055 1 96.69 114 GLY A O 1
ATOM 860 N N . LYS A 1 115 ? 8.289 -15.094 -13.445 1 98.19 115 LYS A N 1
ATOM 861 C CA . LYS A 1 115 ? 9.531 -14.367 -13.695 1 98.19 115 LYS A CA 1
ATOM 862 C C . LYS A 1 115 ? 10.031 -13.68 -12.43 1 98.19 115 LYS A C 1
ATOM 864 O O . LYS A 1 115 ? 10.156 -12.453 -12.391 1 98.19 115 LYS A O 1
ATOM 869 N N . PRO A 1 116 ? 10.492 -14.492 -11.461 1 98.12 116 PRO A N 1
ATOM 870 C CA . PRO A 1 116 ? 10.859 -13.922 -10.164 1 98.12 116 PRO A CA 1
ATOM 871 C C . PRO A 1 116 ? 12.102 -13.023 -10.25 1 98.12 116 PRO A C 1
ATOM 873 O O . PRO A 1 116 ? 12.25 -12.102 -9.445 1 98.12 116 PRO A O 1
ATOM 876 N N . VAL A 1 117 ? 12.969 -13.258 -11.195 1 98.62 117 VAL A N 1
ATOM 877 C CA . VAL A 1 117 ? 14.148 -12.422 -11.344 1 98.62 117 VAL A CA 1
ATOM 878 C C . VAL A 1 117 ? 13.742 -11 -11.711 1 98.62 117 VAL A C 1
ATOM 880 O O . VAL A 1 117 ? 14.25 -10.031 -11.141 1 98.62 117 VAL A O 1
ATOM 883 N N . ILE A 1 118 ? 12.812 -10.922 -12.625 1 98.81 118 ILE A N 1
ATOM 884 C CA . ILE A 1 118 ? 12.289 -9.617 -13.008 1 98.81 118 ILE A CA 1
ATOM 885 C C . ILE A 1 118 ? 11.578 -8.977 -11.812 1 98.81 118 ILE A C 1
ATOM 887 O O . ILE A 1 118 ? 11.742 -7.781 -11.555 1 98.81 118 ILE A O 1
ATOM 891 N N . ALA A 1 119 ? 10.805 -9.766 -11.102 1 98.88 119 ALA A N 1
ATOM 892 C CA . ALA A 1 119 ? 10.102 -9.273 -9.922 1 98.88 119 ALA A CA 1
ATOM 893 C C . ALA A 1 119 ? 11.078 -8.688 -8.906 1 98.88 119 ALA A C 1
ATOM 895 O O . ALA A 1 119 ? 10.875 -7.578 -8.406 1 98.88 119 ALA A O 1
ATOM 896 N N . LEU A 1 120 ? 12.117 -9.43 -8.688 1 98.94 120 LEU A N 1
ATOM 897 C CA . LEU A 1 120 ? 13.117 -8.984 -7.73 1 98.94 120 LEU A CA 1
ATOM 898 C C . LEU A 1 120 ? 13.805 -7.707 -8.211 1 98.94 120 LEU A C 1
ATOM 900 O O . LEU A 1 120 ? 14.07 -6.801 -7.418 1 98.94 120 LEU A O 1
ATOM 904 N N . GLY A 1 121 ? 14.086 -7.648 -9.461 1 98.88 121 GLY A N 1
ATOM 905 C CA . GLY A 1 121 ? 14.672 -6.434 -10.008 1 98.88 121 GLY A CA 1
ATOM 906 C C . GLY A 1 121 ? 13.797 -5.211 -9.812 1 98.88 121 GLY A C 1
ATOM 907 O O . GLY A 1 121 ? 14.289 -4.148 -9.414 1 98.88 121 GLY A O 1
ATOM 908 N N . LEU A 1 122 ? 12.539 -5.32 -10.078 1 98.94 122 LEU A N 1
ATOM 909 C CA . LEU A 1 122 ? 11.602 -4.219 -9.914 1 98.94 122 LEU A CA 1
ATOM 910 C C . LEU A 1 122 ? 11.516 -3.787 -8.453 1 98.94 122 LEU A C 1
ATOM 912 O O . LEU A 1 122 ? 11.445 -2.594 -8.156 1 98.94 122 LEU A O 1
ATOM 916 N N . LEU A 1 123 ? 11.531 -4.742 -7.598 1 98.94 123 LEU A N 1
ATOM 917 C CA . LEU A 1 123 ? 11.484 -4.438 -6.172 1 98.94 123 LEU A CA 1
ATOM 918 C C . LEU A 1 123 ? 12.742 -3.699 -5.727 1 98.94 123 LEU A C 1
ATOM 920 O O . LEU A 1 123 ? 12.664 -2.736 -4.961 1 98.94 123 LEU A O 1
ATOM 924 N N . ILE A 1 124 ? 13.883 -4.129 -6.168 1 98.94 124 ILE A N 1
ATOM 925 C CA . ILE A 1 124 ? 15.133 -3.475 -5.805 1 98.94 124 ILE A CA 1
ATOM 926 C C . ILE A 1 124 ? 15.117 -2.025 -6.285 1 98.94 124 ILE A C 1
ATOM 928 O O . ILE A 1 124 ? 15.5 -1.116 -5.547 1 98.94 124 ILE A O 1
ATOM 932 N N . VAL A 1 125 ? 14.664 -1.801 -7.48 1 98.88 125 VAL A N 1
ATOM 933 C CA . VAL A 1 125 ? 14.547 -0.445 -8.008 1 98.88 125 VAL A CA 1
ATOM 934 C C . VAL A 1 125 ? 13.602 0.369 -7.129 1 98.88 125 VAL A C 1
ATOM 936 O O . VAL A 1 125 ? 13.906 1.506 -6.762 1 98.88 125 VAL A O 1
ATOM 939 N N . GLY A 1 126 ? 12.484 -0.221 -6.777 1 98.88 126 GLY A N 1
ATOM 940 C CA . GLY A 1 126 ? 11.492 0.473 -5.973 1 98.88 126 GLY A CA 1
ATOM 941 C C . GLY A 1 126 ? 12.008 0.85 -4.594 1 98.88 126 GLY A C 1
ATOM 942 O O . GLY A 1 126 ? 11.875 2 -4.172 1 98.88 126 GLY A O 1
ATOM 943 N N . PHE A 1 127 ? 12.594 -0.067 -3.934 1 98.81 127 PHE A N 1
ATOM 944 C CA . PHE A 1 127 ? 13.094 0.212 -2.594 1 98.81 127 PHE A CA 1
ATOM 945 C C . PHE A 1 127 ? 14.281 1.166 -2.646 1 98.81 127 PHE A C 1
ATOM 947 O O . PHE A 1 127 ? 14.469 1.984 -1.743 1 98.81 127 PHE A O 1
ATOM 954 N N . THR A 1 128 ? 15.078 1.08 -3.668 1 98.62 128 THR A N 1
ATOM 955 C CA . THR A 1 128 ? 16.156 2.043 -3.85 1 98.62 128 THR A CA 1
ATOM 956 C C . THR A 1 128 ? 15.602 3.445 -4.07 1 98.62 128 THR A C 1
ATOM 958 O O . TH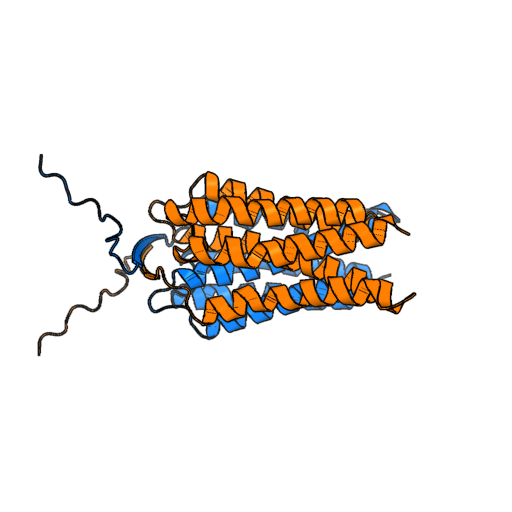R A 1 128 ? 16.125 4.418 -3.521 1 98.62 128 THR A O 1
ATOM 961 N N . GLU A 1 129 ? 14.586 3.498 -4.848 1 98.31 129 GLU A N 1
ATOM 962 C CA . GLU A 1 129 ? 13.906 4.773 -5.066 1 98.31 129 GLU A CA 1
ATOM 963 C C . GLU A 1 129 ? 13.461 5.395 -3.748 1 98.31 129 GLU A C 1
ATOM 965 O O . GLU A 1 129 ? 13.633 6.598 -3.533 1 98.31 129 GLU A O 1
ATOM 970 N N . ILE A 1 130 ? 12.945 4.637 -2.871 1 97.06 130 ILE A N 1
ATOM 971 C CA . ILE A 1 130 ? 12.492 5.109 -1.566 1 97.06 130 ILE A CA 1
ATOM 972 C C . ILE A 1 130 ? 13.68 5.633 -0.766 1 97.06 130 ILE A C 1
ATOM 974 O O . ILE A 1 130 ? 13.594 6.699 -0.151 1 97.06 130 ILE A O 1
ATOM 978 N N . THR A 1 131 ? 14.711 4.906 -0.75 1 95.44 131 THR A N 1
ATOM 979 C CA . THR A 1 131 ? 15.922 5.266 -0.012 1 95.44 131 THR A CA 1
ATOM 980 C C . THR A 1 131 ? 16.438 6.633 -0.45 1 95.44 131 THR A C 1
ATOM 982 O O . THR A 1 131 ? 16.906 7.418 0.374 1 95.44 131 THR A O 1
ATOM 985 N N . ILE A 1 132 ? 16.297 6.961 -1.669 1 96.88 132 ILE A N 1
ATOM 986 C CA . ILE A 1 132 ? 16.859 8.18 -2.236 1 96.88 132 ILE A CA 1
ATOM 987 C C . ILE A 1 132 ? 15.844 9.312 -2.143 1 96.88 132 ILE A C 1
ATOM 989 O O . ILE A 1 132 ? 16.172 10.414 -1.688 1 96.88 132 ILE A O 1
ATOM 993 N N . LEU A 1 133 ? 14.617 9.055 -2.441 1 97.12 133 LEU A N 1
ATOM 994 C CA . LEU A 1 133 ? 13.648 10.125 -2.648 1 97.12 133 LEU A CA 1
ATOM 995 C C . LEU A 1 133 ? 12.984 10.523 -1.333 1 97.12 133 LEU A C 1
ATOM 997 O O . LEU A 1 133 ? 12.562 11.672 -1.169 1 97.12 133 LEU A O 1
ATOM 1001 N N . ASP A 1 134 ? 12.914 9.617 -0.393 1 96.69 134 ASP A N 1
ATOM 1002 C CA . ASP A 1 134 ? 12.172 9.93 0.828 1 96.69 134 ASP A CA 1
ATOM 1003 C C . ASP A 1 134 ? 12.883 11.008 1.64 1 96.69 134 ASP A C 1
ATOM 1005 O O . ASP A 1 134 ? 12.242 11.93 2.15 1 96.69 134 ASP A O 1
ATOM 1009 N N . PRO A 1 135 ? 14.25 10.922 1.804 1 96 135 PRO A N 1
ATOM 1010 C CA . PRO A 1 135 ? 14.906 12.023 2.52 1 96 135 PRO A CA 1
ATOM 1011 C C . PRO A 1 135 ? 14.781 13.359 1.798 1 96 135 PRO A C 1
ATOM 1013 O O . PRO A 1 135 ? 14.664 14.406 2.445 1 96 135 PRO A O 1
ATOM 1016 N N . ILE A 1 136 ? 14.773 13.383 0.527 1 96.94 136 ILE A N 1
ATOM 1017 C CA . ILE A 1 136 ? 14.586 14.602 -0.255 1 96.94 136 ILE A CA 1
ATOM 1018 C C . ILE A 1 136 ? 13.18 15.148 -0.04 1 96.94 136 ILE A C 1
ATOM 1020 O O . ILE A 1 136 ? 13 16.344 0.217 1 96.94 136 ILE A O 1
ATOM 1024 N N . ALA A 1 137 ? 12.203 14.305 -0.08 1 97.19 137 ALA A N 1
ATOM 1025 C CA . ALA A 1 137 ? 10.812 14.688 0.14 1 97.19 137 ALA A CA 1
ATOM 1026 C C . ALA A 1 137 ? 10.602 15.211 1.561 1 97.19 137 ALA A C 1
ATOM 1028 O O . ALA A 1 137 ? 9.828 16.141 1.779 1 97.19 137 ALA A O 1
ATOM 1029 N N . ALA A 1 138 ? 11.258 14.578 2.482 1 95.75 138 ALA A N 1
ATOM 1030 C CA . ALA A 1 138 ? 11.156 15 3.877 1 95.75 138 ALA A CA 1
ATOM 1031 C C . ALA A 1 138 ? 11.656 16.438 4.055 1 95.75 138 ALA A C 1
ATOM 1033 O O . ALA A 1 138 ? 11.016 17.234 4.727 1 95.75 138 ALA A O 1
ATOM 1034 N N . ARG A 1 139 ? 12.688 16.734 3.395 1 93.5 139 ARG A N 1
ATOM 1035 C CA . ARG A 1 139 ? 13.25 18.078 3.48 1 93.5 139 ARG A CA 1
ATOM 1036 C C . ARG A 1 139 ? 12.328 19.109 2.838 1 93.5 139 ARG A C 1
ATOM 1038 O O . ARG A 1 139 ? 12.273 20.266 3.27 1 93.5 139 ARG A O 1
ATOM 1045 N N . ARG A 1 140 ? 11.555 18.672 1.889 1 94.12 140 ARG A N 1
ATOM 1046 C CA . ARG A 1 140 ? 10.695 19.578 1.138 1 94.12 140 ARG A CA 1
ATOM 1047 C C . ARG A 1 140 ? 9.305 19.656 1.761 1 94.12 140 ARG A C 1
ATOM 1049 O O . ARG A 1 140 ? 8.406 20.297 1.215 1 94.12 140 ARG A O 1
ATOM 1056 N N . GLY A 1 141 ? 9.109 18.938 2.826 1 93.75 141 GLY A N 1
ATOM 1057 C CA . GLY A 1 141 ? 7.816 18.922 3.486 1 93.75 141 GLY A CA 1
ATOM 1058 C C . GLY A 1 141 ? 6.82 17.984 2.832 1 93.75 141 GLY A C 1
ATOM 1059 O O . GLY A 1 141 ? 5.617 18.062 3.098 1 93.75 141 GLY A O 1
ATOM 1060 N N . GLU A 1 142 ? 7.297 17.094 1.981 1 96.06 142 GLU A N 1
ATOM 1061 C CA . GLU A 1 142 ? 6.449 16.188 1.213 1 96.06 142 GLU A CA 1
ATOM 1062 C C . GLU A 1 142 ? 6.371 14.812 1.867 1 96.06 142 GLU A C 1
ATOM 1064 O O . GLU A 1 142 ? 5.664 13.93 1.383 1 96.06 142 GLU A O 1
ATOM 1069 N N . ALA A 1 143 ? 7.133 14.633 2.871 1 96.88 143 ALA A N 1
ATOM 1070 C CA . ALA A 1 143 ? 7.141 13.461 3.738 1 96.88 143 ALA A CA 1
ATOM 1071 C C . ALA A 1 143 ? 7.469 13.844 5.18 1 96.88 143 ALA A C 1
ATOM 1073 O O . ALA A 1 143 ? 7.977 14.938 5.438 1 96.88 143 ALA A O 1
ATOM 1074 N N . PRO A 1 144 ? 7.062 12.93 6.082 1 96.38 144 PRO A N 1
ATOM 1075 C CA . PRO A 1 144 ? 7.422 13.25 7.469 1 96.38 144 PRO A CA 1
ATOM 1076 C C . PRO A 1 144 ? 8.906 13.562 7.637 1 96.38 144 PRO A C 1
ATOM 1078 O O . PRO A 1 144 ? 9.75 12.906 7.016 1 96.38 144 PRO A O 1
ATOM 1081 N N . LEU A 1 145 ? 9.188 14.5 8.477 1 95.31 145 LEU A N 1
ATOM 1082 C CA . LEU A 1 145 ? 10.531 15.039 8.641 1 95.31 145 LEU A CA 1
ATOM 1083 C C . LEU A 1 145 ? 11.508 13.938 9.039 1 95.31 145 LEU A C 1
ATOM 1085 O O . LEU A 1 145 ? 12.617 13.867 8.508 1 95.31 145 LEU A O 1
ATOM 1089 N N . PHE A 1 146 ? 11.148 13.047 9.875 1 95.25 146 PHE A N 1
ATOM 1090 C CA . PHE A 1 146 ? 12.047 12.039 10.422 1 95.25 146 PHE A CA 1
ATOM 1091 C C . PHE A 1 146 ? 12.375 10.977 9.375 1 95.25 146 PHE A C 1
ATOM 1093 O O . PHE A 1 146 ? 13.258 10.148 9.578 1 95.25 146 PHE A O 1
ATOM 1100 N N . PHE A 1 147 ? 11.711 10.992 8.25 1 95.88 147 PHE A N 1
ATOM 1101 C CA . PHE A 1 147 ? 12.055 10.086 7.172 1 95.88 147 PHE A CA 1
ATOM 1102 C C . PHE A 1 147 ? 13.469 10.359 6.668 1 95.88 147 PHE A C 1
ATOM 1104 O O . PHE A 1 147 ? 14.109 9.477 6.094 1 95.88 147 PHE A O 1
ATOM 1111 N N . GLU A 1 148 ? 13.914 11.531 6.836 1 94.94 148 GLU A N 1
ATOM 1112 C CA . GLU A 1 148 ? 15.273 11.883 6.453 1 94.94 148 GLU A CA 1
ATOM 1113 C C . GLU A 1 148 ? 16.297 10.969 7.129 1 94.94 148 GLU A C 1
ATOM 1115 O O . GLU A 1 148 ? 17.312 10.617 6.531 1 94.94 148 GLU A O 1
ATOM 1120 N N . ARG A 1 149 ? 16.031 10.609 8.258 1 93.44 149 ARG A N 1
ATOM 1121 C CA . ARG A 1 149 ? 16.953 9.789 9.039 1 93.44 149 ARG A CA 1
ATOM 1122 C C . ARG A 1 149 ? 16.562 8.312 8.961 1 93.44 149 ARG A C 1
ATO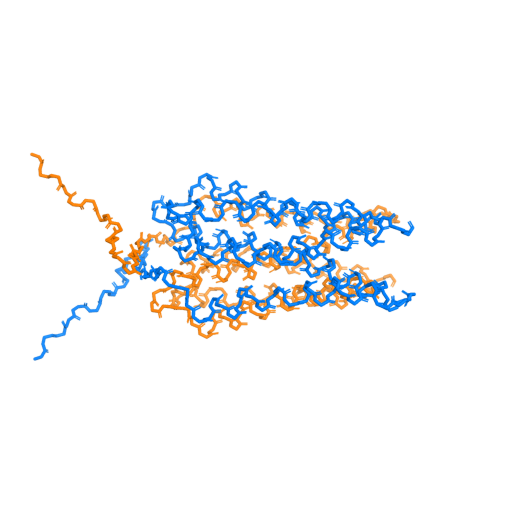M 1124 O O . ARG A 1 149 ? 17.438 7.445 8.828 1 93.44 149 ARG A O 1
ATOM 1131 N N . LEU A 1 150 ? 15.352 8.039 8.984 1 95.31 150 LEU A N 1
ATOM 1132 C CA . LEU A 1 150 ? 14.852 6.676 9.109 1 95.31 150 LEU A CA 1
ATOM 1133 C C . LEU A 1 150 ? 15.078 5.895 7.816 1 95.31 150 LEU A C 1
ATOM 1135 O O . LEU A 1 150 ? 15.609 4.781 7.844 1 95.31 150 LEU A O 1
ATOM 1139 N N . ARG A 1 151 ? 14.734 6.445 6.719 1 96.12 151 ARG A N 1
ATOM 1140 C CA . ARG A 1 151 ? 14.633 5.695 5.469 1 96.12 151 ARG A CA 1
ATOM 1141 C C . ARG A 1 151 ? 16.016 5.266 4.977 1 96.12 151 ARG A C 1
ATOM 1143 O O . ARG A 1 151 ? 16.203 4.109 4.59 1 96.12 151 ARG A O 1
ATOM 1150 N N . PRO A 1 152 ? 17.016 6.156 4.973 1 95.31 152 PRO A N 1
ATOM 1151 C CA . PRO A 1 152 ? 18.344 5.711 4.52 1 95.31 152 PRO A CA 1
ATOM 1152 C C . PRO A 1 152 ? 18.938 4.629 5.414 1 95.31 152 PRO A C 1
ATOM 1154 O O . PRO A 1 152 ? 19.828 3.891 4.984 1 95.31 152 PRO A O 1
ATOM 1157 N N . ALA A 1 153 ? 18.5 4.527 6.566 1 95.31 153 ALA A N 1
ATOM 1158 C CA . ALA A 1 153 ? 19 3.514 7.488 1 95.31 153 ALA A CA 1
ATOM 1159 C C . ALA A 1 153 ? 18.219 2.211 7.352 1 95.31 153 ALA A C 1
ATOM 1161 O O . ALA A 1 153 ? 18.797 1.123 7.398 1 95.31 153 ALA A O 1
ATOM 1162 N N . GLN A 1 154 ? 17 2.342 7.152 1 96.06 154 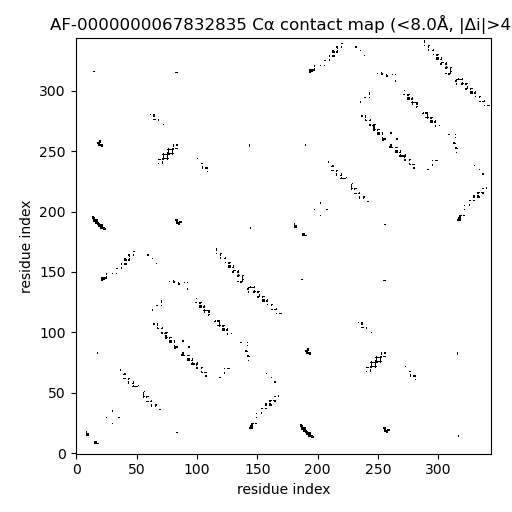GLN A N 1
ATOM 1163 C CA . GLN A 1 154 ? 16.109 1.189 7.27 1 96.06 154 GLN A CA 1
ATOM 1164 C C . GLN A 1 154 ? 15.977 0.464 5.934 1 96.06 154 GLN A C 1
ATOM 1166 O O . GLN A 1 154 ? 16 -0.768 5.887 1 96.06 154 GLN A O 1
ATOM 1171 N N . ILE A 1 155 ? 15.852 1.161 4.801 1 97.69 155 ILE A N 1
ATOM 1172 C CA . ILE A 1 155 ? 15.398 0.575 3.541 1 97.69 155 ILE A CA 1
ATOM 1173 C C . ILE A 1 155 ? 16.547 -0.217 2.906 1 97.69 155 ILE A C 1
ATOM 1175 O O . ILE A 1 155 ? 16.312 -1.225 2.234 1 97.69 155 ILE A O 1
ATOM 1179 N N . PRO A 1 156 ? 17.797 0.142 3.109 1 97.94 156 PRO A N 1
ATOM 1180 C CA . PRO A 1 156 ? 18.891 -0.667 2.561 1 97.94 156 PRO A CA 1
ATOM 1181 C C . PRO A 1 156 ? 18.875 -2.107 3.07 1 97.94 156 PRO A C 1
ATOM 1183 O O . PRO A 1 156 ? 19.375 -3.01 2.396 1 97.94 156 PRO A O 1
ATOM 1186 N N . LEU A 1 157 ? 18.281 -2.346 4.211 1 98.44 157 LEU A N 1
ATOM 1187 C CA . LEU A 1 157 ? 18.125 -3.715 4.684 1 98.44 157 LEU A CA 1
ATOM 1188 C C . LEU A 1 157 ? 17.266 -4.523 3.719 1 98.44 157 LEU A C 1
ATOM 1190 O O . LEU A 1 157 ? 17.578 -5.68 3.426 1 98.44 157 LEU A O 1
ATOM 1194 N N . ALA A 1 158 ? 16.219 -3.93 3.244 1 98.75 158 ALA A N 1
ATOM 1195 C CA . ALA A 1 158 ? 15.367 -4.59 2.258 1 98.75 158 ALA A CA 1
ATOM 1196 C C . ALA A 1 158 ? 16.109 -4.789 0.939 1 98.75 158 ALA A C 1
ATOM 1198 O O . ALA A 1 158 ? 16.062 -5.867 0.345 1 98.75 158 ALA A O 1
ATOM 1199 N N . VAL A 1 159 ? 16.812 -3.73 0.489 1 98.81 159 VAL A N 1
ATOM 1200 C CA . VAL A 1 159 ? 17.516 -3.779 -0.79 1 98.81 159 VAL A CA 1
ATOM 1201 C C . VAL A 1 159 ? 18.562 -4.883 -0.76 1 98.81 159 VAL A C 1
ATOM 1203 O O . VAL A 1 159 ? 18.641 -5.703 -1.679 1 98.81 159 VAL A O 1
ATOM 1206 N N . LEU A 1 160 ? 19.344 -4.938 0.252 1 98.69 160 LEU A N 1
ATOM 1207 C CA . LEU A 1 160 ? 20.391 -5.949 0.377 1 98.69 160 LEU A CA 1
ATOM 1208 C C . LEU A 1 160 ? 19.781 -7.344 0.468 1 98.69 160 LEU A C 1
ATOM 1210 O O . LEU A 1 160 ? 20.328 -8.297 -0.104 1 98.69 160 LEU A O 1
ATOM 1214 N N . SER A 1 161 ? 18.734 -7.477 1.212 1 98.88 161 SER A N 1
ATOM 1215 C CA . SER A 1 161 ? 18.062 -8.766 1.339 1 98.88 161 SER A CA 1
ATOM 1216 C C . SER A 1 161 ? 17.516 -9.242 -0.004 1 98.88 161 SER A C 1
ATOM 1218 O O . SER A 1 161 ? 17.641 -10.414 -0.353 1 98.88 161 SER A O 1
ATOM 1220 N N . LEU A 1 162 ? 16.922 -8.336 -0.721 1 98.88 162 LEU A N 1
ATOM 1221 C CA . LEU A 1 162 ? 16.391 -8.672 -2.035 1 98.88 162 LEU A CA 1
ATOM 1222 C C . LEU A 1 162 ? 17.516 -9.031 -3.002 1 98.88 162 LEU A C 1
ATOM 1224 O O . LEU A 1 162 ? 17.359 -9.922 -3.844 1 98.88 162 LEU A O 1
ATOM 1228 N N . ALA A 1 163 ? 18.609 -8.32 -2.912 1 98.81 163 ALA A N 1
ATOM 1229 C CA . ALA A 1 163 ? 19.781 -8.656 -3.721 1 98.81 163 ALA A CA 1
ATOM 1230 C C . ALA A 1 163 ? 20.281 -10.062 -3.408 1 98.81 163 ALA A C 1
ATOM 1232 O O . ALA A 1 163 ? 20.688 -10.797 -4.309 1 98.81 163 ALA A O 1
ATOM 1233 N N . ALA A 1 164 ? 20.25 -10.406 -2.168 1 98.69 164 ALA A N 1
ATOM 1234 C CA . ALA A 1 164 ? 20.641 -11.758 -1.771 1 98.69 164 ALA A CA 1
ATOM 1235 C C . ALA A 1 164 ? 19.703 -12.797 -2.359 1 98.69 164 ALA A C 1
ATOM 1237 O O . ALA A 1 164 ? 20.125 -13.875 -2.775 1 98.69 164 ALA A O 1
ATOM 1238 N N . LEU A 1 165 ? 18.453 -12.523 -2.322 1 98.69 165 LEU A N 1
ATOM 1239 C CA . LEU A 1 165 ? 17.469 -13.414 -2.941 1 98.69 165 LEU A CA 1
ATOM 1240 C C . LEU A 1 165 ? 17.734 -13.539 -4.441 1 98.69 165 LEU A C 1
ATOM 1242 O O . LEU A 1 165 ? 17.609 -14.633 -5.004 1 98.69 165 LEU A O 1
ATOM 1246 N N . LEU A 1 166 ? 17.984 -12.398 -5.066 1 98.62 166 LEU A N 1
ATOM 1247 C CA . LEU A 1 166 ? 18.281 -12.406 -6.496 1 98.62 166 LEU A CA 1
ATOM 1248 C C . LEU A 1 166 ? 19.5 -13.266 -6.797 1 98.62 166 LEU A C 1
ATOM 1250 O O . LEU A 1 166 ? 19.484 -14.07 -7.734 1 98.62 166 LEU A O 1
ATOM 1254 N N . ALA A 1 167 ? 20.547 -13.07 -6.059 1 98.25 167 ALA A N 1
ATOM 1255 C CA . ALA A 1 167 ? 21.75 -13.891 -6.211 1 98.25 167 ALA A CA 1
ATOM 1256 C C . ALA A 1 167 ? 21.422 -15.375 -6.074 1 98.25 167 ALA A C 1
ATOM 1258 O O . ALA A 1 167 ? 21.891 -16.188 -6.863 1 98.25 167 ALA A O 1
ATOM 1259 N N . TYR A 1 168 ? 20.656 -15.664 -5.082 1 97.69 168 TYR A N 1
ATOM 1260 C CA . TYR A 1 168 ? 20.25 -17.047 -4.855 1 97.69 168 TYR A CA 1
ATOM 1261 C C . TYR A 1 168 ? 19.531 -17.609 -6.078 1 97.69 168 TYR A C 1
ATOM 1263 O O . TYR A 1 168 ? 19.844 -18.719 -6.52 1 97.69 168 TYR A O 1
ATOM 1271 N N . ARG A 1 169 ? 18.578 -16.875 -6.586 1 97 169 ARG A N 1
ATOM 1272 C CA . ARG A 1 169 ? 17.781 -17.344 -7.715 1 97 169 ARG A CA 1
ATOM 1273 C C . ARG A 1 169 ? 18.641 -17.516 -8.961 1 97 169 ARG A C 1
ATOM 1275 O O . ARG A 1 169 ? 18.406 -18.422 -9.766 1 97 169 ARG A O 1
ATOM 1282 N N . LEU A 1 170 ? 19.609 -16.688 -9.109 1 96.12 170 LEU A N 1
ATOM 1283 C CA . LEU A 1 170 ? 20.484 -16.734 -10.281 1 96.12 170 LEU A CA 1
ATOM 1284 C C . LEU A 1 170 ? 21.438 -17.922 -10.211 1 96.12 170 LEU A C 1
ATOM 1286 O O . LEU A 1 170 ? 22.031 -18.297 -11.219 1 96.12 170 LEU A O 1
ATOM 1290 N N . THR A 1 171 ? 21.641 -18.516 -9.102 1 92.06 171 THR A N 1
ATOM 1291 C CA . THR A 1 171 ? 22.5 -19.688 -8.953 1 92.06 171 THR A CA 1
ATOM 1292 C C . THR A 1 171 ? 21.766 -20.969 -9.32 1 92.06 171 THR A C 1
ATOM 1294 O O . THR A 1 171 ? 22.359 -22.031 -9.422 1 92.06 171 THR A O 1
ATOM 1297 N N . LEU A 1 172 ? 20.469 -20.922 -9.391 1 87 172 LEU A N 1
ATOM 1298 C CA . LEU A 1 172 ? 19.672 -22.094 -9.711 1 87 172 LEU A CA 1
ATOM 1299 C C . LEU A 1 172 ? 19.547 -22.281 -11.219 1 87 172 LEU A C 1
ATOM 1301 O O . LEU A 1 172 ? 19.5 -21.297 -11.961 1 87 172 LEU A O 1
ATOM 1305 N N . MET B 1 1 ? 2.631 48 2.273 1 30.75 1 MET B N 1
ATOM 1306 C CA . MET B 1 1 ? 2.012 46.719 1.952 1 30.75 1 MET B CA 1
ATOM 1307 C C . MET B 1 1 ? 2.568 45.594 2.836 1 30.75 1 MET B C 1
ATOM 1309 O O . MET B 1 1 ? 3.746 45.25 2.73 1 30.75 1 MET B O 1
ATOM 1313 N N . ALA B 1 2 ? 2.096 45.406 4.078 1 38 2 ALA B N 1
ATOM 1314 C CA . ALA B 1 2 ? 2.625 44.656 5.219 1 38 2 ALA B CA 1
ATOM 1315 C C . ALA B 1 2 ? 2.713 43.156 4.902 1 38 2 ALA B C 1
ATOM 1317 O O . ALA B 1 2 ? 1.812 42.594 4.277 1 38 2 ALA B O 1
ATOM 1318 N N . ASP B 1 3 ? 3.877 42.531 4.672 1 34.72 3 ASP B N 1
ATOM 1319 C CA . ASP B 1 3 ? 4.141 41.125 4.43 1 34.72 3 ASP B CA 1
ATOM 1320 C C . ASP B 1 3 ? 3.314 40.25 5.363 1 34.72 3 ASP B C 1
ATOM 1322 O O . ASP B 1 3 ? 3.463 40.312 6.586 1 34.72 3 ASP B O 1
ATOM 1326 N N . THR B 1 4 ? 2.104 39.938 5.105 1 36.12 4 THR B N 1
ATOM 1327 C CA . THR B 1 4 ? 1.305 38.969 5.867 1 36.12 4 THR B CA 1
ATOM 1328 C C . THR B 1 4 ? 2.135 37.75 6.238 1 36.12 4 THR B C 1
ATOM 1330 O O . THR B 1 4 ? 2.738 37.125 5.371 1 36.12 4 THR B O 1
ATOM 1333 N N . PRO B 1 5 ? 2.594 37.562 7.492 1 39.31 5 PRO B N 1
ATOM 1334 C CA . PRO B 1 5 ? 3.389 36.375 7.84 1 39.31 5 PRO B CA 1
ATOM 1335 C C . PRO B 1 5 ? 2.855 35.094 7.203 1 39.31 5 PRO B C 1
ATOM 1337 O O . PRO B 1 5 ? 1.688 34.75 7.398 1 39.31 5 PRO B O 1
ATOM 1340 N N . THR B 1 6 ? 3.029 34.75 5.984 1 39.78 6 THR B N 1
ATOM 1341 C CA . THR B 1 6 ? 2.729 33.438 5.395 1 39.78 6 THR B CA 1
ATOM 1342 C C . THR B 1 6 ? 2.943 32.344 6.41 1 39.78 6 THR B C 1
ATOM 1344 O O . THR B 1 6 ? 3.895 32.375 7.191 1 39.78 6 THR B O 1
ATOM 1347 N N . ALA B 1 7 ? 1.94 31.75 7.012 1 43.91 7 ALA B N 1
ATOM 1348 C CA . ALA B 1 7 ? 1.905 30.625 7.938 1 43.91 7 ALA B CA 1
ATOM 1349 C C . ALA B 1 7 ? 3.07 29.672 7.68 1 43.91 7 ALA B C 1
ATOM 1351 O O . ALA B 1 7 ? 2.971 28.766 6.844 1 43.91 7 ALA B O 1
ATOM 1352 N N . ARG B 1 8 ? 4.293 30.109 7.516 1 48.66 8 ARG B N 1
ATOM 1353 C CA . ARG B 1 8 ? 5.5 29.312 7.324 1 48.66 8 ARG B CA 1
ATOM 1354 C C . ARG B 1 8 ? 5.625 28.234 8.398 1 48.66 8 ARG B C 1
ATOM 1356 O O . ARG B 1 8 ? 5.348 28.484 9.57 1 48.66 8 ARG B O 1
ATOM 1363 N N . SER B 1 9 ? 5.586 26.891 7.992 1 57.59 9 SER B N 1
ATOM 1364 C CA . SER B 1 9 ? 5.973 25.797 8.875 1 57.59 9 SER B CA 1
ATOM 1365 C C . SER B 1 9 ? 6.988 26.25 9.914 1 57.59 9 SER B C 1
ATOM 1367 O O . SER B 1 9 ? 7.984 26.891 9.57 1 57.59 9 SER B O 1
ATOM 1369 N N . GLN B 1 10 ? 6.566 26.703 11.078 1 62.72 10 GLN B N 1
ATOM 1370 C CA . GLN B 1 10 ? 7.48 27.062 12.156 1 62.72 10 GLN B CA 1
ATOM 1371 C C . GLN B 1 10 ? 8.516 25.969 12.398 1 62.72 10 GLN B C 1
ATOM 1373 O O . GLN B 1 10 ? 8.195 24.922 12.969 1 62.72 10 GLN B O 1
ATOM 1378 N N . ASP B 1 11 ? 9.398 25.859 11.578 1 72.19 11 ASP B N 1
ATOM 1379 C CA . ASP B 1 11 ? 10.547 24.969 11.703 1 72.19 11 ASP B CA 1
ATOM 1380 C C . ASP B 1 11 ? 11.43 25.375 12.883 1 72.19 11 ASP B C 1
ATOM 1382 O O . ASP B 1 11 ? 11.727 26.562 13.07 1 72.19 11 ASP B O 1
ATOM 1386 N N . ASP B 1 12 ? 11.445 24.5 13.922 1 78.12 12 ASP B N 1
ATOM 1387 C CA . ASP B 1 12 ? 12.422 24.703 14.992 1 78.12 12 ASP B CA 1
ATOM 1388 C C . ASP B 1 12 ? 13.445 23.562 15.016 1 78.12 12 ASP B C 1
ATOM 1390 O O . ASP B 1 12 ? 13.461 22.719 14.117 1 78.12 12 ASP B O 1
ATOM 1394 N N . GLU B 1 13 ? 14.32 23.609 15.852 1 81.44 13 GLU B N 1
ATOM 1395 C CA . GLU B 1 13 ? 15.422 22.656 15.922 1 81.44 13 GLU B CA 1
ATOM 1396 C C . GLU B 1 13 ? 14.906 21.25 16.188 1 81.44 13 GLU B C 1
ATOM 1398 O O . GLU B 1 13 ? 15.562 20.266 15.828 1 81.44 13 GLU B O 1
ATOM 1403 N N . THR B 1 14 ? 13.734 21.172 16.688 1 86.5 14 THR B N 1
ATOM 1404 C CA . THR B 1 14 ? 13.258 19.859 17.125 1 86.5 14 THR B CA 1
ATOM 1405 C C . THR B 1 14 ? 12.281 19.281 16.109 1 86.5 14 THR B C 1
ATOM 1407 O O . THR B 1 14 ? 12.016 18.078 16.125 1 86.5 14 THR B O 1
ATOM 1410 N N . GLY B 1 15 ? 11.695 20.125 15.352 1 92.12 15 GLY B N 1
ATOM 1411 C CA . GLY B 1 15 ? 10.727 19.625 14.383 1 92.12 15 GLY B CA 1
ATOM 1412 C C . GLY B 1 15 ? 9.992 20.734 13.648 1 92.12 15 GLY B C 1
ATOM 1413 O O . GLY B 1 15 ? 10.461 21.875 13.609 1 92.12 15 GLY B O 1
ATOM 1414 N N . ARG B 1 16 ? 8.977 20.359 12.938 1 91.88 16 ARG B N 1
ATOM 1415 C CA . ARG B 1 16 ? 8.188 21.328 12.18 1 91.88 16 ARG B CA 1
ATOM 1416 C C . ARG B 1 16 ? 6.695 21.078 12.367 1 91.88 16 ARG B C 1
ATOM 1418 O O . ARG B 1 16 ? 6.281 19.969 12.688 1 91.88 16 ARG B O 1
ATOM 1425 N N . THR B 1 17 ? 5.934 22.156 12.258 1 92.06 17 THR B N 1
ATOM 1426 C CA . THR B 1 17 ? 4.48 22.047 12.305 1 92.06 17 THR B CA 1
ATOM 1427 C C . THR B 1 17 ? 3.881 22.219 10.914 1 92.06 17 THR B C 1
ATOM 1429 O O . THR B 1 17 ? 4.203 23.172 10.203 1 92.06 17 THR B O 1
ATOM 1432 N N . ILE B 1 18 ? 3.043 21.266 10.555 1 91.94 18 ILE B N 1
ATOM 1433 C CA . ILE B 1 18 ? 2.379 21.266 9.25 1 91.94 18 ILE B CA 1
ATOM 1434 C C . ILE B 1 18 ? 0.934 21.734 9.414 1 91.94 18 ILE B C 1
ATOM 1436 O O . ILE B 1 18 ? 0.243 21.328 10.352 1 91.94 18 ILE B O 1
ATOM 1440 N N . ARG B 1 19 ? 0.542 22.594 8.469 1 92.62 19 ARG B N 1
ATOM 1441 C CA . ARG B 1 19 ? -0.848 23.031 8.359 1 92.62 19 ARG B CA 1
ATOM 1442 C C . ARG B 1 19 ? -1.438 22.656 7.008 1 92.62 19 ARG B C 1
ATOM 1444 O O . ARG B 1 19 ? -0.914 23.062 5.965 1 92.62 19 ARG B O 1
ATOM 1451 N N . ALA B 1 20 ? -2.506 21.922 7.031 1 93 20 ALA B N 1
ATOM 1452 C CA . ALA B 1 20 ? -3.115 21.469 5.781 1 93 20 ALA B CA 1
ATOM 1453 C C . ALA B 1 20 ? -4.629 21.641 5.816 1 93 20 ALA B C 1
ATOM 1455 O O . ALA B 1 20 ? -5.27 21.359 6.832 1 93 20 ALA B O 1
ATOM 1456 N N . TYR B 1 21 ? -5.148 22.094 4.715 1 91.5 21 TYR B N 1
ATOM 1457 C CA . TYR B 1 21 ? -6.59 22.266 4.574 1 91.5 21 TYR B CA 1
ATOM 1458 C C . TYR B 1 21 ? -7.223 21.031 3.928 1 91.5 21 TYR B C 1
ATOM 1460 O O . TYR B 1 21 ? -6.73 20.531 2.912 1 91.5 21 TYR B O 1
ATOM 1468 N N . GLU B 1 22 ? -8.273 20.5 4.504 1 93.12 22 GLU B N 1
ATOM 1469 C CA . GLU B 1 22 ? -9.039 19.375 3.982 1 93.12 22 GLU B CA 1
ATOM 1470 C C . GLU B 1 22 ? -10.438 19.797 3.559 1 93.12 22 GLU B C 1
ATOM 1472 O O . GLU B 1 22 ? -11.305 20.031 4.402 1 93.12 22 GLU B O 1
ATOM 1477 N N . PRO B 1 23 ? -10.664 19.828 2.305 1 92.94 23 PRO B N 1
ATOM 1478 C CA . PRO B 1 23 ? -12 20.219 1.848 1 92.94 23 PRO B CA 1
ATOM 1479 C C . PRO B 1 23 ? -13.039 19.125 2.07 1 92.94 23 PRO B C 1
ATOM 1481 O O . PRO B 1 23 ? -12.695 17.938 2.066 1 92.94 23 PRO B O 1
ATOM 1484 N N . ARG B 1 24 ? -14.266 19.516 2.203 1 91.75 24 ARG B N 1
ATOM 1485 C CA . ARG B 1 24 ? -15.375 18.562 2.25 1 91.75 24 ARG B CA 1
ATOM 1486 C C . ARG B 1 24 ? -15.68 18.016 0.862 1 91.75 24 ARG B C 1
ATOM 1488 O O . ARG B 1 24 ? -16.016 16.828 0.716 1 91.75 24 ARG B O 1
ATOM 1495 N N . ALA B 1 25 ? -15.57 18.953 -0.046 1 93.25 25 ALA B N 1
ATOM 1496 C CA . ALA B 1 25 ? -15.75 18.547 -1.436 1 93.25 25 ALA B CA 1
ATOM 1497 C C . ALA B 1 25 ? -14.586 17.656 -1.896 1 93.25 25 ALA B C 1
ATOM 1499 O O . ALA B 1 25 ? -13.438 17.906 -1.538 1 93.25 25 ALA B O 1
ATOM 1500 N N . VAL B 1 26 ? -14.898 16.719 -2.693 1 94.06 26 VAL B N 1
ATOM 1501 C CA . VAL B 1 26 ? -13.867 15.812 -3.191 1 94.06 26 VAL B CA 1
ATOM 1502 C C . VAL B 1 26 ? -13.016 16.531 -4.246 1 94.06 26 VAL B C 1
ATOM 1504 O O . VAL B 1 26 ? -13.523 16.891 -5.309 1 94.06 26 VAL B O 1
ATOM 1507 N N . PRO B 1 27 ? -11.781 16.641 -3.998 1 93.94 27 PRO B N 1
ATOM 1508 C CA . PRO B 1 27 ? -10.922 17.266 -5.008 1 93.94 27 PRO B CA 1
ATOM 1509 C C . PRO B 1 27 ? -10.836 16.453 -6.293 1 93.94 27 PRO B C 1
ATOM 1511 O O . PRO B 1 27 ? -10.945 15.219 -6.258 1 93.94 27 PRO B O 1
ATOM 1514 N N . TRP B 1 28 ? -10.539 17.078 -7.375 1 92.44 28 TRP B N 1
ATOM 1515 C CA . TRP B 1 28 ? -10.539 16.406 -8.672 1 92.44 28 TRP B CA 1
ATOM 1516 C C . TRP B 1 28 ? -9.492 15.305 -8.727 1 92.44 28 TRP B C 1
ATOM 1518 O O . TRP B 1 28 ? -9.734 14.242 -9.312 1 92.44 28 TRP B O 1
ATOM 1528 N N . LEU B 1 29 ? -8.312 15.516 -8.172 1 92.44 29 LEU B N 1
ATOM 1529 C CA . LEU B 1 29 ? -7.254 14.508 -8.141 1 92.44 29 LEU B CA 1
ATOM 1530 C C . LEU B 1 29 ? -7.715 13.258 -7.398 1 92.44 29 LEU B C 1
ATOM 1532 O O . LEU B 1 29 ? -7.371 12.141 -7.789 1 92.44 29 LEU B O 1
ATOM 1536 N N . SER B 1 30 ? -8.484 13.469 -6.387 1 93.69 30 SER B N 1
ATOM 1537 C CA . SER B 1 30 ? -8.984 12.352 -5.59 1 93.69 30 SER B CA 1
ATOM 1538 C C . SER B 1 30 ? -10.141 11.648 -6.289 1 93.69 30 SER B C 1
ATOM 1540 O O . SER B 1 30 ? -10.445 10.492 -5.984 1 93.69 30 SER B O 1
ATOM 1542 N N . VAL B 1 31 ? -10.812 12.367 -7.195 1 94.56 31 VAL B N 1
ATOM 1543 C CA . VAL B 1 31 ? -11.789 11.688 -8.039 1 94.56 31 VAL B CA 1
ATOM 1544 C C . VAL B 1 31 ? -11.078 10.75 -9.008 1 94.56 31 VAL B C 1
ATOM 1546 O O . VAL B 1 31 ? -11.445 9.586 -9.141 1 94.56 31 VAL B O 1
ATOM 1549 N N . VAL B 1 32 ? -10.016 11.172 -9.602 1 95.38 32 VAL B N 1
ATOM 1550 C CA . VAL B 1 32 ? -9.266 10.414 -10.602 1 95.38 32 VAL B CA 1
ATOM 1551 C C . VAL B 1 32 ? -8.594 9.211 -9.938 1 95.38 32 VAL B C 1
ATOM 1553 O O . VAL B 1 32 ? -8.75 8.078 -10.383 1 95.38 32 VAL B O 1
ATOM 1556 N N . PHE B 1 33 ? -7.98 9.477 -8.836 1 95.12 33 PHE B N 1
ATOM 1557 C CA . PHE B 1 33 ? -7.203 8.422 -8.203 1 95.12 33 PHE B CA 1
ATOM 1558 C C . PHE B 1 33 ? -8.086 7.578 -7.281 1 95.12 33 PHE B C 1
ATOM 1560 O O . PHE B 1 33 ? -7.66 6.523 -6.805 1 95.12 33 PHE B O 1
ATOM 1567 N N . GLY B 1 34 ? -9.242 8.047 -7.07 1 95.62 34 GLY B N 1
ATOM 1568 C CA . GLY B 1 34 ? -10.211 7.25 -6.344 1 95.62 34 GLY B CA 1
ATOM 1569 C C . GLY B 1 34 ? -10.984 6.289 -7.227 1 95.62 34 GLY B C 1
ATOM 1570 O O . GLY B 1 34 ? -10.984 5.082 -6.988 1 95.62 34 GLY B O 1
ATOM 1571 N N . TYR B 1 35 ? -11.508 6.789 -8.266 1 97.12 35 TYR B N 1
ATOM 1572 C CA . TYR B 1 35 ? -12.336 5.977 -9.148 1 97.12 35 TYR B CA 1
ATOM 1573 C C . TYR B 1 35 ? -11.492 5.289 -10.219 1 97.12 35 TYR B C 1
ATOM 1575 O O . TYR B 1 35 ? -11.875 4.246 -10.75 1 97.12 35 TYR B O 1
ATOM 1583 N N . GLY B 1 36 ? -10.344 5.867 -10.555 1 97.31 36 GLY B N 1
ATOM 1584 C CA . GLY B 1 36 ? -9.461 5.27 -11.539 1 97.31 36 GLY B CA 1
ATOM 1585 C C . GLY B 1 36 ? -9.133 3.818 -11.25 1 97.31 36 GLY B C 1
ATOM 1586 O O . GLY B 1 36 ? -9.414 2.939 -12.07 1 97.31 36 GLY B O 1
ATOM 1587 N N . PRO B 1 37 ? -8.719 3.574 -10.086 1 97.81 37 PRO B N 1
ATOM 1588 C CA . PRO B 1 37 ? -8.336 2.205 -9.727 1 97.81 37 PRO B CA 1
ATOM 1589 C C . PRO B 1 37 ? -9.539 1.267 -9.641 1 97.81 37 PRO B C 1
ATOM 1591 O O . PRO B 1 37 ? -9.375 0.047 -9.57 1 97.81 37 PRO B O 1
ATOM 1594 N N . MET B 1 38 ? -10.75 1.782 -9.68 1 98.31 38 MET B N 1
ATOM 1595 C CA . MET B 1 38 ? -11.938 0.932 -9.664 1 98.31 38 MET B CA 1
ATOM 1596 C C . MET B 1 38 ? -12.227 0.371 -11.055 1 98.31 38 MET B C 1
ATOM 1598 O O . MET B 1 38 ? -12.922 -0.637 -11.188 1 98.31 38 MET B O 1
ATOM 1602 N N . LEU B 1 39 ? -11.688 0.938 -12 1 98.31 39 LEU B N 1
ATOM 1603 C CA . LEU B 1 39 ? -11.977 0.542 -13.375 1 98.31 39 LEU B CA 1
ATOM 1604 C C . LEU B 1 39 ? -11.469 -0.867 -13.656 1 98.31 39 LEU B C 1
ATOM 1606 O O . LEU B 1 39 ? -12.203 -1.695 -14.211 1 98.31 39 LEU B O 1
ATOM 1610 N N . PRO B 1 40 ? -10.297 -1.2 -13.344 1 98.62 40 PRO B N 1
ATOM 1611 C CA . PRO B 1 40 ? -9.844 -2.576 -13.562 1 98.62 40 PRO B CA 1
ATOM 1612 C C . PRO B 1 40 ? -10.68 -3.604 -12.805 1 98.62 40 PRO B C 1
ATOM 1614 O O . PRO B 1 40 ? -10.859 -4.73 -13.281 1 98.62 40 PRO B O 1
ATOM 1617 N N . PHE B 1 41 ? -11.18 -3.223 -11.68 1 98.81 41 PHE B N 1
ATOM 1618 C CA . PHE B 1 41 ? -12.07 -4.125 -10.953 1 98.81 41 PHE B CA 1
ATOM 1619 C C . PHE B 1 41 ? -13.312 -4.434 -11.781 1 98.81 41 PHE B C 1
ATOM 1621 O O . PHE B 1 41 ? -13.648 -5.602 -11.992 1 98.81 41 PHE B O 1
ATOM 1628 N N . VAL B 1 42 ? -13.938 -3.396 -12.188 1 98.75 42 VAL B N 1
ATOM 1629 C CA . VAL B 1 42 ? -15.188 -3.529 -12.922 1 98.75 42 VAL B CA 1
ATOM 1630 C C . VAL B 1 42 ? -14.938 -4.246 -14.25 1 98.75 42 VAL B C 1
ATOM 1632 O O . VAL B 1 42 ? -15.672 -5.168 -14.609 1 98.75 42 VAL B O 1
ATOM 1635 N N . ALA B 1 43 ? -13.938 -3.807 -14.961 1 98.81 43 ALA B N 1
ATOM 1636 C CA . ALA B 1 43 ? -13.594 -4.445 -16.234 1 98.81 43 ALA B CA 1
ATOM 1637 C C . ALA B 1 43 ? -13.312 -5.934 -16.031 1 98.81 43 ALA B C 1
ATOM 1639 O O . ALA B 1 43 ? -13.789 -6.77 -16.812 1 98.81 43 ALA B O 1
ATOM 1640 N N . GLY B 1 44 ? -12.555 -6.262 -15.031 1 98.75 44 GLY B N 1
ATOM 1641 C CA . GLY B 1 44 ? -12.25 -7.66 -14.758 1 98.75 44 GLY B CA 1
ATOM 1642 C C . GLY B 1 44 ? -13.484 -8.477 -14.414 1 98.75 44 GLY B C 1
ATOM 1643 O O . GLY B 1 44 ? -13.617 -9.625 -14.859 1 98.75 44 GLY B O 1
ATOM 1644 N N . ALA B 1 45 ? -14.32 -7.91 -13.633 1 98.56 45 ALA B N 1
ATOM 1645 C CA . ALA B 1 45 ? -15.555 -8.586 -13.227 1 98.56 45 ALA B CA 1
ATOM 1646 C C . ALA B 1 45 ? -16.422 -8.922 -14.438 1 98.56 45 ALA B C 1
ATOM 1648 O O . ALA B 1 45 ? -17.062 -9.977 -14.469 1 98.56 45 ALA B O 1
ATOM 1649 N N . VAL B 1 46 ? -16.453 -8.055 -15.383 1 98.62 46 VAL B N 1
ATOM 1650 C CA . VAL B 1 46 ? -17.266 -8.281 -16.578 1 98.62 46 VAL B CA 1
ATOM 1651 C C . VAL B 1 46 ? -16.562 -9.266 -17.5 1 98.62 46 VAL B C 1
ATOM 1653 O O . VAL B 1 46 ? -17.156 -10.258 -17.938 1 98.62 46 VAL B O 1
ATOM 1656 N N . LEU B 1 47 ? -15.312 -9.039 -17.766 1 98.62 47 LEU B N 1
ATOM 1657 C CA . LEU B 1 47 ? -14.562 -9.773 -18.797 1 98.62 47 LEU B CA 1
ATOM 1658 C C . LEU B 1 47 ? -14.414 -11.242 -18.406 1 98.62 47 LEU B C 1
ATOM 1660 O O . LEU B 1 47 ? -14.398 -12.117 -19.266 1 98.62 47 LEU B O 1
ATOM 1664 N N . VAL B 1 48 ? -14.336 -11.516 -17.109 1 98 48 VAL B N 1
ATOM 1665 C CA . VAL B 1 48 ? -14.133 -12.898 -16.703 1 98 48 VAL B CA 1
ATOM 1666 C C . VAL B 1 48 ? -15.344 -13.734 -17.094 1 98 48 VAL B C 1
ATOM 1668 O O . VAL B 1 48 ? -15.227 -14.938 -17.344 1 98 48 VAL B O 1
ATOM 1671 N N . TRP B 1 49 ? -16.5 -13.195 -17.172 1 97.44 49 TRP B N 1
ATOM 1672 C CA . TRP B 1 49 ? -17.719 -13.914 -17.484 1 97.44 49 TRP B CA 1
ATOM 1673 C C . TRP B 1 49 ? -17.938 -13.984 -19 1 97.44 49 TRP B C 1
ATOM 1675 O O . TRP B 1 49 ? -18.734 -14.789 -19.484 1 97.44 49 TRP B O 1
ATOM 1685 N N . VAL B 1 50 ? -17.281 -13.117 -19.719 1 98.06 50 VAL B N 1
ATOM 1686 C CA . VAL B 1 50 ? -17.469 -13.039 -21.156 1 98.06 50 VAL B CA 1
ATOM 1687 C C . VAL B 1 50 ? -16.406 -13.906 -21.859 1 98.06 50 VAL B C 1
ATOM 1689 O O . VAL B 1 50 ? -16.719 -14.602 -22.828 1 98.06 50 VAL B O 1
ATOM 1692 N N . LEU B 1 51 ? -15.234 -13.836 -21.359 1 97.44 51 LEU B N 1
ATOM 1693 C CA . LEU B 1 51 ? -14.125 -14.57 -21.953 1 97.44 51 LEU B CA 1
ATOM 1694 C C . LEU B 1 51 ? -14.125 -16.016 -21.5 1 97.44 51 LEU B C 1
ATOM 1696 O O . LEU B 1 51 ? -14.898 -16.406 -20.625 1 97.44 51 LEU B O 1
ATOM 1700 N N . ARG B 1 52 ? -13.266 -16.844 -22.234 1 94.44 52 ARG B N 1
ATOM 1701 C CA . ARG B 1 52 ? -13.219 -18.266 -21.922 1 94.44 52 ARG B CA 1
ATOM 1702 C C . ARG B 1 52 ? -11.781 -18.766 -21.844 1 94.44 52 ARG B C 1
ATOM 1704 O O . ARG B 1 52 ? -10.867 -18.109 -22.344 1 94.44 52 ARG B O 1
ATOM 1711 N N . GLY B 1 53 ? -11.594 -19.859 -21.062 1 95.25 53 GLY B N 1
ATOM 1712 C CA . GLY B 1 53 ? -10.312 -20.547 -21.047 1 95.25 53 GLY B CA 1
ATOM 1713 C C . GLY B 1 53 ? -9.188 -19.703 -20.469 1 95.25 53 GLY B C 1
ATOM 1714 O O . GLY B 1 53 ? -9.352 -19.062 -19.438 1 95.25 53 GLY B O 1
ATOM 1715 N N . PRO B 1 54 ? -8.062 -19.719 -21.141 1 96.25 54 PRO B N 1
ATOM 1716 C CA . PRO B 1 54 ? -6.863 -19.047 -20.625 1 96.25 54 PRO B CA 1
ATOM 1717 C C . PRO B 1 54 ? -7.031 -17.547 -20.484 1 96.25 54 PRO B C 1
ATOM 1719 O O . PRO B 1 54 ? -6.457 -16.922 -19.594 1 96.25 54 PRO B O 1
ATOM 1722 N N . MET B 1 55 ? -7.762 -16.984 -21.375 1 97.56 55 MET B N 1
ATOM 1723 C CA . MET B 1 55 ? -7.977 -15.547 -21.328 1 97.56 55 MET B CA 1
ATOM 1724 C C . MET B 1 55 ? -8.781 -15.164 -20.094 1 97.56 55 MET B C 1
ATOM 1726 O O . MET B 1 55 ? -8.484 -14.164 -19.438 1 97.56 55 MET B O 1
ATOM 1730 N N . ALA B 1 56 ? -9.82 -15.961 -19.766 1 97.69 56 ALA B N 1
ATOM 1731 C CA . ALA B 1 56 ? -10.602 -15.711 -18.562 1 97.69 56 ALA B CA 1
ATOM 1732 C C . ALA B 1 56 ? -9.742 -15.867 -17.312 1 97.69 56 ALA B C 1
ATOM 1734 O O . ALA B 1 56 ? -9.852 -15.086 -16.375 1 97.69 56 ALA B O 1
ATOM 1735 N N . GLU B 1 57 ? -8.898 -16.859 -17.391 1 97.06 57 GLU B N 1
ATOM 1736 C CA . GLU B 1 57 ? -8.016 -17.109 -16.25 1 97.06 57 GLU B CA 1
ATOM 1737 C C . GLU B 1 57 ? -7.031 -15.953 -16.062 1 97.06 57 GLU B C 1
ATOM 1739 O O . GLU B 1 57 ? -6.711 -15.578 -14.938 1 97.06 57 GLU B O 1
ATOM 1744 N N . ALA B 1 58 ? -6.539 -15.469 -17.156 1 97.56 58 ALA B N 1
ATOM 1745 C CA . ALA B 1 58 ? -5.621 -14.336 -17.094 1 97.56 58 ALA B CA 1
ATOM 1746 C C . ALA B 1 58 ? -6.301 -13.102 -16.5 1 97.56 58 ALA B C 1
ATOM 1748 O O . ALA B 1 58 ? -5.73 -12.422 -15.641 1 97.56 58 ALA B O 1
ATOM 1749 N N . VAL B 1 59 ? -7.461 -12.875 -16.938 1 98.38 59 VAL B N 1
ATOM 1750 C CA . VAL B 1 59 ? -8.227 -11.734 -16.453 1 98.38 59 VAL B CA 1
ATOM 1751 C C . VAL B 1 59 ? -8.516 -11.914 -14.961 1 98.38 59 VAL B C 1
ATOM 1753 O O . VAL B 1 59 ? -8.406 -10.969 -14.18 1 98.38 59 VAL B O 1
ATOM 1756 N N . PHE B 1 60 ? -8.875 -13.086 -14.586 1 98.44 60 PHE B N 1
ATOM 1757 C CA . PHE B 1 60 ? -9.141 -13.414 -13.195 1 98.44 60 PHE B CA 1
ATOM 1758 C C . PHE B 1 60 ? -7.922 -13.109 -12.328 1 98.44 60 PHE B C 1
ATOM 1760 O O . PHE B 1 60 ? -8.031 -12.406 -11.32 1 98.44 60 PHE B O 1
ATOM 1767 N N . THR B 1 61 ? -6.828 -13.555 -12.773 1 98.12 61 THR B N 1
ATOM 176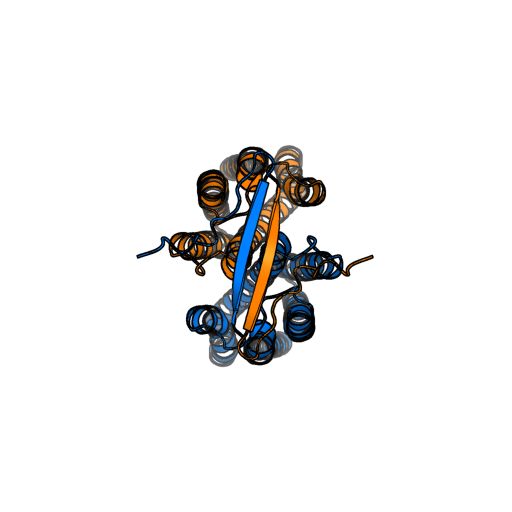8 C CA . THR B 1 61 ? -5.586 -13.398 -12.023 1 98.12 61 THR B CA 1
ATOM 1769 C C . THR B 1 61 ? -5.184 -11.93 -11.945 1 98.12 61 THR B C 1
ATOM 1771 O O . THR B 1 61 ? -4.836 -11.43 -10.875 1 98.12 61 THR B O 1
ATOM 1774 N N . LEU B 1 62 ? -5.285 -11.25 -13.055 1 98.38 62 LEU B N 1
ATOM 1775 C CA . LEU B 1 62 ? -4.922 -9.836 -13.117 1 98.38 62 LEU B CA 1
ATOM 1776 C C . LEU B 1 62 ? -5.785 -9.016 -12.164 1 98.38 62 LEU B C 1
ATOM 1778 O O . LEU B 1 62 ? -5.273 -8.148 -11.453 1 98.38 62 LEU B O 1
ATOM 1782 N N . THR B 1 63 ? -7.027 -9.336 -12.18 1 98.81 63 THR B N 1
ATOM 1783 C CA . THR B 1 63 ? -7.957 -8.57 -11.352 1 98.81 63 THR B CA 1
ATOM 1784 C C . THR B 1 63 ? -7.754 -8.891 -9.875 1 98.81 63 THR B C 1
ATOM 1786 O O . THR B 1 63 ? -7.773 -7.988 -9.031 1 98.81 63 THR B O 1
ATOM 1789 N N . LEU B 1 64 ? -7.566 -10.141 -9.578 1 98.81 64 LEU B N 1
ATOM 1790 C CA . LEU B 1 64 ? -7.32 -10.539 -8.195 1 98.81 64 LEU B CA 1
ATOM 1791 C C . LEU B 1 64 ? -6.051 -9.883 -7.66 1 98.81 64 LEU B C 1
ATOM 1793 O O . LEU B 1 64 ? -6.055 -9.32 -6.559 1 98.81 64 LEU B O 1
ATOM 1797 N N . LEU B 1 65 ? -4.996 -9.875 -8.414 1 98.81 65 LEU B N 1
ATOM 1798 C CA . LEU B 1 65 ? -3.74 -9.281 -7.977 1 98.81 65 LEU B CA 1
ATOM 1799 C C . LEU B 1 65 ? -3.861 -7.758 -7.895 1 98.81 65 LEU B C 1
ATOM 1801 O O . LEU B 1 65 ? -3.24 -7.129 -7.035 1 98.81 65 LEU B O 1
ATOM 1805 N N . TRP B 1 66 ? -4.664 -7.215 -8.781 1 98.88 66 TRP B N 1
ATOM 1806 C CA . TRP B 1 66 ? -4.973 -5.793 -8.672 1 98.88 66 TRP B CA 1
ATOM 1807 C C . TRP B 1 66 ? -5.645 -5.48 -7.34 1 98.88 66 TRP B C 1
ATOM 1809 O O . TRP B 1 66 ? -5.281 -4.512 -6.668 1 98.88 66 TRP B O 1
ATOM 1819 N N . GLY B 1 67 ? -6.598 -6.309 -7 1 98.88 67 GLY B N 1
ATOM 1820 C CA . GLY B 1 67 ? -7.254 -6.145 -5.711 1 98.88 67 GLY B CA 1
ATOM 1821 C C . GLY B 1 67 ? -6.289 -6.211 -4.539 1 98.88 67 GLY B C 1
ATOM 1822 O O . GLY B 1 67 ? -6.375 -5.406 -3.611 1 98.88 67 GLY B O 1
ATOM 1823 N N . CYS B 1 68 ? -5.383 -7.137 -4.57 1 98.94 68 CYS B N 1
ATOM 1824 C CA . CYS B 1 68 ? -4.367 -7.238 -3.527 1 98.94 68 CYS B CA 1
ATOM 1825 C C . CYS B 1 68 ? -3.523 -5.969 -3.465 1 98.94 68 CYS B C 1
ATOM 1827 O O . CYS B 1 68 ? -3.291 -5.426 -2.385 1 98.94 68 CYS B O 1
ATOM 1829 N N . ALA B 1 69 ? -3.131 -5.5 -4.609 1 98.94 69 ALA B N 1
ATOM 1830 C CA . ALA B 1 69 ? -2.27 -4.324 -4.691 1 98.94 69 ALA B CA 1
ATOM 1831 C C . ALA B 1 69 ? -2.973 -3.088 -4.133 1 98.94 69 ALA B C 1
ATOM 1833 O O . ALA B 1 69 ? -2.381 -2.32 -3.371 1 98.94 69 ALA B O 1
ATOM 1834 N N . ILE B 1 70 ? -4.164 -2.914 -4.48 1 98.94 70 ILE B N 1
ATOM 1835 C CA . ILE B 1 70 ? -4.906 -1.727 -4.07 1 98.94 70 ILE B CA 1
ATOM 1836 C C . ILE B 1 70 ? -5.172 -1.779 -2.568 1 98.94 70 ILE B C 1
ATOM 1838 O O . ILE B 1 70 ? -5.098 -0.757 -1.883 1 98.94 70 ILE B O 1
ATOM 1842 N N . LEU B 1 71 ? -5.535 -2.936 -2.049 1 98.94 71 LEU B N 1
ATOM 1843 C CA . LEU B 1 71 ? -5.793 -3.035 -0.616 1 98.94 71 LEU B CA 1
ATOM 1844 C C . LEU B 1 71 ? -4.531 -2.73 0.185 1 98.94 71 LEU B C 1
ATOM 1846 O O . LEU B 1 71 ? -4.586 -2.027 1.195 1 98.94 71 LEU B O 1
ATOM 1850 N N . LEU B 1 72 ? -3.418 -3.266 -0.238 1 98.94 72 LEU B N 1
ATOM 1851 C CA . LEU B 1 72 ? -2.143 -2.979 0.41 1 98.94 72 LEU B CA 1
ATOM 1852 C C . LEU B 1 72 ? -1.8 -1.496 0.3 1 98.94 72 LEU B C 1
ATOM 1854 O O . LEU B 1 72 ? -1.334 -0.889 1.268 1 98.94 72 LEU B O 1
ATOM 1858 N N . PHE B 1 73 ? -2.082 -0.939 -0.865 1 98.94 73 PHE B N 1
ATOM 1859 C CA . PHE B 1 73 ? -1.916 0.493 -1.081 1 98.94 73 PHE B CA 1
ATOM 1860 C C . PHE B 1 73 ? -2.754 1.291 -0.089 1 98.94 73 PHE B C 1
ATOM 1862 O O . PHE B 1 73 ? -2.254 2.227 0.54 1 98.94 73 PHE B O 1
ATOM 1869 N N . LEU B 1 74 ? -3.984 0.944 0.061 1 98.69 74 LEU B N 1
ATOM 1870 C CA . LEU B 1 74 ? -4.895 1.686 0.928 1 98.69 74 LEU B CA 1
ATOM 1871 C C . LEU B 1 74 ? -4.488 1.537 2.391 1 98.69 74 LEU B C 1
ATOM 1873 O O . LEU B 1 74 ? -4.672 2.461 3.188 1 98.69 74 LEU B O 1
ATOM 1877 N N . SER B 1 75 ? -3.939 0.353 2.758 1 98.81 75 SER B N 1
ATOM 1878 C CA . SER B 1 75 ? -3.389 0.232 4.102 1 98.81 75 SER B CA 1
ATOM 1879 C C . SER B 1 75 ? -2.262 1.234 4.332 1 98.81 75 SER B C 1
ATOM 1881 O O . SER B 1 75 ? -2.162 1.83 5.406 1 98.81 75 SER B O 1
ATOM 1883 N N . GLY B 1 76 ? -1.456 1.475 3.326 1 98.75 76 GLY B N 1
ATOM 1884 C CA . GLY B 1 76 ? -0.414 2.488 3.383 1 98.75 76 GLY B CA 1
ATOM 1885 C C . GLY B 1 76 ? -0.96 3.9 3.48 1 98.75 76 GLY B C 1
ATOM 1886 O O . GLY B 1 76 ? -0.406 4.738 4.195 1 98.75 76 GLY B O 1
ATOM 1887 N N . VAL B 1 77 ? -2.023 4.121 2.75 1 98.5 77 VAL B N 1
ATOM 1888 C CA . VAL B 1 77 ? -2.662 5.43 2.803 1 98.5 77 VAL B CA 1
ATOM 1889 C C . VAL B 1 77 ? -3.059 5.758 4.238 1 98.5 77 VAL B C 1
ATOM 1891 O O . VAL B 1 77 ? -2.84 6.875 4.715 1 98.5 77 VAL B O 1
ATOM 1894 N N . ARG B 1 78 ? -3.611 4.734 4.902 1 98.12 78 ARG B N 1
ATOM 1895 C CA . ARG B 1 78 ? -4.012 4.93 6.293 1 98.12 78 ARG B CA 1
ATOM 1896 C C . ARG B 1 78 ? -2.812 5.301 7.16 1 98.12 78 ARG B C 1
ATOM 1898 O O . ARG B 1 78 ? -2.895 6.211 7.984 1 98.12 78 ARG B O 1
ATOM 1905 N N . ARG B 1 79 ? -1.77 4.652 6.973 1 98.12 79 ARG B N 1
ATOM 1906 C CA . ARG B 1 79 ? -0.561 4.965 7.73 1 98.12 79 ARG B CA 1
ATOM 1907 C C . ARG B 1 79 ? -0.038 6.352 7.379 1 98.12 79 ARG B C 1
ATOM 1909 O O . ARG B 1 79 ? 0.362 7.113 8.266 1 98.12 79 ARG B O 1
ATOM 1916 N N . GLY B 1 80 ? 0.03 6.664 6.113 1 98.31 80 GLY B N 1
ATOM 1917 C CA . GLY B 1 80 ? 0.488 7.973 5.672 1 98.31 80 GLY B CA 1
ATOM 1918 C C . GLY B 1 80 ? -0.271 9.117 6.316 1 98.31 80 GLY B C 1
ATOM 1919 O O . GLY B 1 80 ? 0.333 10.07 6.809 1 98.31 80 GLY B O 1
ATOM 1920 N N . VAL B 1 81 ? -1.555 9.008 6.348 1 97.75 81 VAL B N 1
ATOM 1921 C CA . VAL B 1 81 ? -2.4 10.039 6.945 1 97.75 81 VAL B CA 1
ATOM 1922 C C . VAL B 1 81 ? -2.113 10.141 8.445 1 97.75 81 VAL B C 1
ATOM 1924 O O . VAL B 1 81 ? -2.123 11.234 9.008 1 97.75 81 VAL B O 1
ATOM 1927 N N . SER B 1 82 ? -1.817 9.023 9.047 1 97.31 82 SER B N 1
ATOM 1928 C CA . SER B 1 82 ? -1.629 8.977 10.492 1 97.31 82 SER B CA 1
ATOM 1929 C C . SER B 1 82 ? -0.396 9.773 10.922 1 97.31 82 SER B C 1
ATOM 1931 O O . SER B 1 82 ? -0.311 10.234 12.062 1 97.31 82 SER B O 1
ATOM 1933 N N . PHE B 1 83 ? 0.571 9.984 10.008 1 96.94 83 PHE B N 1
ATOM 1934 C CA . PHE B 1 83 ? 1.777 10.734 10.344 1 96.94 83 PHE B CA 1
ATOM 1935 C C . PHE B 1 83 ? 1.45 12.195 10.609 1 96.94 83 PHE B C 1
ATOM 1937 O O . PHE B 1 83 ? 2.186 12.883 11.32 1 96.94 83 PHE B O 1
ATOM 1944 N N . ARG B 1 84 ? 0.325 12.617 10.047 1 96.31 84 ARG B N 1
ATOM 1945 C CA . ARG B 1 84 ? -0.024 14.031 10.156 1 96.31 84 ARG B CA 1
ATOM 1946 C C . ARG B 1 84 ? -1.405 14.211 10.781 1 96.31 84 ARG B C 1
ATOM 1948 O O . ARG B 1 84 ? -2.193 15.039 10.328 1 96.31 84 ARG B O 1
ATOM 1955 N N . THR B 1 85 ? -1.664 13.305 11.648 1 94.94 85 THR B N 1
ATOM 1956 C CA . THR B 1 85 ? -2.857 13.414 12.477 1 94.94 85 THR B CA 1
ATOM 1957 C C . THR B 1 85 ? -2.576 14.258 13.719 1 94.94 85 THR B C 1
ATOM 1959 O O . THR B 1 85 ? -1.535 14.109 14.359 1 94.94 85 THR B O 1
ATOM 1962 N N . GLU B 1 86 ? -3.479 15.188 13.945 1 91.31 86 GLU B N 1
ATOM 1963 C CA . GLU B 1 86 ? -3.336 16.031 15.133 1 91.31 86 GLU B CA 1
ATOM 1964 C C . GLU B 1 86 ? -3.23 15.18 16.391 1 91.31 86 GLU B C 1
ATOM 1966 O O . GLU B 1 86 ? -4.047 14.289 16.625 1 91.31 86 GLU B O 1
ATOM 1971 N N . GLY B 1 87 ? -2.154 15.391 17.203 1 91 87 GLY B N 1
ATOM 1972 C CA . GLY B 1 87 ? -1.955 14.633 18.438 1 91 87 GLY B CA 1
ATOM 1973 C C . GLY B 1 87 ? -1.228 13.32 18.203 1 91 87 GLY B C 1
ATOM 1974 O O . GLY B 1 87 ? -0.942 12.594 19.156 1 91 87 GLY B O 1
ATOM 1975 N N . GLY B 1 88 ? -0.958 13.078 17 1 93.38 88 GLY B N 1
ATOM 1976 C CA . GLY B 1 88 ? -0.265 11.836 16.672 1 93.38 88 GLY B CA 1
ATOM 1977 C C . GLY B 1 88 ? -1.197 10.734 16.203 1 93.38 88 GLY B C 1
ATOM 1978 O O . GLY B 1 88 ? -2.42 10.891 16.25 1 93.38 88 GLY B O 1
ATOM 1979 N N . ALA B 1 89 ? -0.639 9.656 15.836 1 96.06 89 ALA B N 1
ATOM 1980 C CA . ALA B 1 89 ? -1.409 8.523 15.328 1 96.06 89 ALA B CA 1
ATOM 1981 C C . ALA B 1 89 ? -2.277 7.914 16.422 1 96.06 89 ALA B C 1
ATOM 1983 O O . ALA B 1 89 ? -1.812 7.691 17.547 1 96.06 89 ALA B O 1
ATOM 1984 N N . THR B 1 90 ? -3.504 7.613 16.094 1 96.75 90 THR B N 1
ATOM 1985 C CA . THR B 1 90 ? -4.41 6.984 17.047 1 96.75 90 THR B CA 1
ATOM 1986 C C . THR B 1 90 ? -4.305 5.465 16.969 1 96.75 90 THR B C 1
ATOM 1988 O O . THR B 1 90 ? -3.799 4.922 15.984 1 96.75 90 THR B O 1
ATOM 1991 N N . LEU B 1 91 ? -4.797 4.82 17.984 1 96.81 91 LEU B N 1
ATOM 1992 C CA . LEU B 1 91 ? -4.844 3.361 18 1 96.81 91 LEU B CA 1
ATOM 1993 C C . LEU B 1 91 ? -5.723 2.834 16.875 1 96.81 91 LEU B C 1
ATOM 1995 O O . LEU B 1 91 ? -5.395 1.823 16.25 1 96.81 91 LEU B O 1
ATOM 1999 N N . ALA B 1 92 ? -6.809 3.494 16.625 1 97.38 92 ALA B N 1
ATOM 2000 C CA . ALA B 1 92 ? -7.723 3.084 15.555 1 97.38 92 ALA B CA 1
ATOM 2001 C C . ALA B 1 92 ? -7.043 3.145 14.195 1 97.38 92 ALA B C 1
ATOM 2003 O O . ALA B 1 92 ? -7.242 2.264 13.352 1 97.38 92 ALA B O 1
ATOM 2004 N N . GLN B 1 93 ? -6.285 4.145 13.93 1 97.81 93 GLN B N 1
ATOM 2005 C CA . GLN B 1 93 ? -5.559 4.273 12.672 1 97.81 93 GLN B CA 1
ATOM 2006 C C . GLN B 1 93 ? -4.566 3.127 12.492 1 97.81 93 GLN B C 1
ATOM 2008 O O . GLN B 1 93 ? -4.508 2.516 11.422 1 97.81 93 GLN B O 1
ATOM 2013 N N . ILE B 1 94 ? -3.848 2.848 13.547 1 97.94 94 ILE B N 1
ATOM 2014 C CA . ILE B 1 94 ? -2.832 1.802 13.484 1 97.94 94 ILE B CA 1
ATOM 2015 C C . ILE B 1 94 ? -3.506 0.439 13.336 1 97.94 94 ILE B C 1
ATOM 2017 O O . ILE B 1 94 ? -3.074 -0.388 12.531 1 97.94 94 ILE B O 1
ATOM 2021 N N . ALA B 1 95 ? -4.539 0.224 14.07 1 98.25 95 ALA B N 1
ATOM 2022 C CA . ALA B 1 95 ? -5.262 -1.043 14.008 1 98.25 95 ALA B CA 1
ATOM 2023 C C . ALA B 1 95 ? -5.852 -1.266 12.617 1 98.25 95 ALA B C 1
ATOM 2025 O O . ALA B 1 95 ? -5.793 -2.375 12.078 1 98.25 95 ALA B O 1
ATOM 2026 N N . THR B 1 96 ? -6.422 -0.237 12.086 1 98.31 96 THR B N 1
ATOM 2027 C CA . THR B 1 96 ? -7.012 -0.35 10.758 1 98.31 96 THR B CA 1
ATOM 2028 C C . THR B 1 96 ? -5.93 -0.596 9.711 1 98.31 96 THR B C 1
ATOM 2030 O O . THR B 1 96 ? -6.102 -1.432 8.82 1 98.31 96 THR B O 1
ATOM 2033 N N . MET B 1 97 ? -4.852 0.134 9.812 1 98.44 97 MET B N 1
ATOM 2034 C CA . MET B 1 97 ? -3.723 -0.071 8.906 1 98.44 97 MET B CA 1
ATOM 2035 C C . MET B 1 97 ? -3.252 -1.521 8.945 1 98.44 97 MET B C 1
ATOM 2037 O O . MET B 1 97 ? -3.084 -2.15 7.902 1 98.44 97 MET B O 1
ATOM 2041 N N . LEU B 1 98 ? -3.074 -2.041 10.109 1 98.62 98 LEU B N 1
ATOM 2042 C CA . LEU B 1 98 ? -2.596 -3.41 10.281 1 98.62 98 LEU B CA 1
ATOM 2043 C C . LEU B 1 98 ? -3.604 -4.41 9.727 1 98.62 98 LEU B C 1
ATOM 2045 O O . LEU B 1 98 ? -3.225 -5.375 9.055 1 98.62 98 LEU B O 1
ATOM 2049 N N . SER B 1 99 ? -4.824 -4.172 10.047 1 98.81 99 SER B N 1
ATOM 2050 C CA . SER B 1 99 ? -5.875 -5.062 9.555 1 98.81 99 SER B CA 1
ATOM 2051 C C . SER B 1 99 ? -5.883 -5.125 8.031 1 98.81 99 SER B C 1
ATOM 2053 O O . SER B 1 99 ? -5.875 -6.211 7.453 1 98.81 99 SER B O 1
ATOM 2055 N N . LEU B 1 100 ? -5.887 -3.994 7.418 1 98.88 100 LEU B N 1
ATOM 2056 C CA . LEU B 1 100 ? -5.93 -3.936 5.961 1 98.88 100 LEU B CA 1
ATOM 2057 C C . LEU B 1 100 ? -4.688 -4.574 5.352 1 98.88 100 LEU B C 1
ATOM 2059 O O . LEU B 1 100 ? -4.781 -5.312 4.371 1 98.88 100 LEU B O 1
ATOM 2063 N N . PHE B 1 101 ? -3.545 -4.312 5.953 1 98.94 101 PHE B N 1
ATOM 2064 C CA . PHE B 1 101 ? -2.303 -4.879 5.441 1 98.94 101 PHE B CA 1
ATOM 2065 C C . PHE B 1 101 ? -2.322 -6.398 5.527 1 98.94 101 PHE B C 1
ATOM 2067 O O . PHE B 1 101 ? -1.99 -7.086 4.562 1 98.94 101 PHE B O 1
ATOM 2074 N N . LEU B 1 102 ? -2.76 -6.871 6.66 1 98.88 102 LEU B N 1
ATOM 2075 C CA . LEU B 1 102 ? -2.77 -8.312 6.883 1 98.88 102 LEU B CA 1
ATOM 2076 C C . LEU B 1 102 ? -3.791 -8.992 5.98 1 98.88 102 LEU B C 1
ATOM 2078 O O . LEU B 1 102 ? -3.551 -10.102 5.488 1 98.88 102 LEU B O 1
ATOM 2082 N N . LEU B 1 103 ? -4.863 -8.383 5.766 1 98.94 103 LEU B N 1
ATOM 2083 C CA . LEU B 1 103 ? -5.852 -8.922 4.84 1 98.94 103 LEU B CA 1
ATOM 2084 C C . LEU B 1 103 ? -5.309 -8.938 3.414 1 98.94 103 LEU B C 1
ATOM 2086 O O . LEU B 1 103 ? -5.477 -9.922 2.693 1 98.94 103 LEU B O 1
ATOM 2090 N N . GLY B 1 104 ? -4.668 -7.879 2.988 1 98.88 104 GLY B N 1
ATOM 2091 C CA . GLY B 1 104 ? -4.082 -7.816 1.66 1 98.88 104 GLY B CA 1
ATOM 2092 C C . GLY B 1 104 ? -2.959 -8.82 1.456 1 98.88 104 GLY B C 1
ATOM 2093 O O . GLY B 1 104 ? -2.949 -9.555 0.467 1 98.88 104 GLY B O 1
ATOM 2094 N N . TYR B 1 105 ? -2.049 -8.82 2.428 1 98.88 105 TYR B N 1
ATOM 2095 C CA . TYR B 1 105 ? -0.942 -9.766 2.334 1 98.88 105 TYR B CA 1
ATOM 2096 C C . TYR B 1 105 ? -1.441 -11.203 2.447 1 98.88 105 TYR B C 1
ATOM 2098 O O . TYR B 1 105 ? -0.943 -12.094 1.758 1 98.88 105 TYR B O 1
ATOM 2106 N N . GLY B 1 106 ? -2.373 -11.438 3.336 1 98.81 106 GLY B N 1
ATOM 2107 C CA . GLY B 1 106 ? -2.998 -12.742 3.432 1 98.81 106 GLY B CA 1
ATOM 2108 C C . GLY B 1 106 ? -3.633 -13.195 2.131 1 98.81 106 GLY B C 1
ATOM 2109 O O . GLY B 1 106 ? -3.553 -14.375 1.771 1 98.81 106 GLY B O 1
ATOM 2110 N N . ALA B 1 107 ? -4.25 -12.289 1.486 1 98.88 107 ALA B N 1
ATOM 2111 C CA . ALA B 1 107 ? -4.848 -12.609 0.192 1 98.88 107 ALA B CA 1
ATOM 2112 C C . ALA B 1 107 ? -3.777 -13 -0.822 1 98.88 107 ALA B C 1
ATOM 2114 O O . ALA B 1 107 ? -3.965 -13.938 -1.601 1 98.88 107 ALA B O 1
ATOM 2115 N N . LEU B 1 108 ? -2.648 -12.32 -0.808 1 98.5 108 LEU B N 1
ATOM 2116 C CA . LEU B 1 108 ? -1.534 -12.664 -1.685 1 98.5 108 LEU B CA 1
ATOM 2117 C C . LEU B 1 108 ? -1.044 -14.078 -1.409 1 98.5 108 LEU B C 1
ATOM 2119 O O . LEU B 1 108 ? -0.806 -14.852 -2.342 1 98.5 108 LEU B O 1
ATOM 2123 N N . LEU B 1 109 ? -0.953 -14.328 -0.173 1 98.31 109 LEU B N 1
ATOM 2124 C CA . LEU B 1 109 ? -0.471 -15.656 0.204 1 98.31 109 LEU B CA 1
ATOM 2125 C C . LEU B 1 109 ? -1.464 -16.734 -0.215 1 98.31 109 LEU B C 1
ATOM 2127 O O . LEU B 1 109 ? -1.067 -17.781 -0.728 1 98.31 109 LEU B O 1
ATOM 2131 N N . ALA B 1 110 ? -2.705 -16.469 0.038 1 98.62 110 ALA B N 1
ATOM 2132 C CA . ALA B 1 110 ? -3.73 -17.422 -0.373 1 98.62 110 ALA B CA 1
ATOM 2133 C C . ALA B 1 110 ? -3.688 -17.672 -1.88 1 98.62 110 ALA B C 1
ATOM 2135 O O . ALA B 1 110 ? -3.797 -18.797 -2.338 1 98.62 110 ALA B O 1
ATOM 2136 N N . PHE B 1 111 ? -3.525 -16.609 -2.621 1 97.69 111 PHE B N 1
ATOM 2137 C CA . PHE B 1 111 ? -3.404 -16.734 -4.07 1 97.69 111 PHE B CA 1
ATOM 2138 C C . PHE B 1 111 ? -2.195 -17.578 -4.445 1 97.69 111 PHE B C 1
ATOM 2140 O O . PHE B 1 111 ? -2.301 -18.484 -5.273 1 97.69 111 PHE B O 1
ATOM 2147 N N . ALA B 1 112 ? -1.065 -17.328 -3.828 1 96.5 112 ALA B N 1
ATOM 2148 C CA . ALA B 1 112 ? 0.174 -18.047 -4.129 1 96.5 112 ALA B CA 1
ATOM 2149 C C . ALA B 1 112 ? 0.06 -19.516 -3.768 1 96.5 112 ALA B C 1
ATOM 2151 O O . ALA B 1 112 ? 0.711 -20.359 -4.383 1 96.5 112 ALA B O 1
ATOM 2152 N N . LEU B 1 113 ? -0.785 -19.766 -2.811 1 96.38 113 LEU B N 1
ATOM 2153 C CA . LEU B 1 113 ? -0.98 -21.141 -2.365 1 96.38 113 LEU B CA 1
ATOM 2154 C C . LEU B 1 113 ? -2.068 -21.828 -3.184 1 96.38 113 LEU B C 1
ATOM 2156 O O . LEU B 1 113 ? -2.469 -22.953 -2.869 1 96.38 113 LEU B O 1
ATOM 2160 N N . GLY B 1 114 ? -2.596 -21.188 -4.152 1 96.69 114 GLY B N 1
ATOM 2161 C CA . GLY B 1 114 ? -3.6 -21.766 -5.027 1 96.69 114 GLY B CA 1
ATOM 2162 C C . GLY B 1 114 ? -4.992 -21.766 -4.426 1 96.69 114 GLY B C 1
ATOM 2163 O O . GLY B 1 114 ? -5.805 -22.641 -4.723 1 96.69 114 GLY B O 1
ATOM 2164 N N . LYS B 1 115 ? -5.242 -20.812 -3.508 1 98.19 115 LYS B N 1
ATOM 2165 C CA . LYS B 1 115 ? -6.543 -20.703 -2.857 1 98.19 115 LYS B CA 1
ATOM 2166 C C . LYS B 1 115 ? -7.203 -19.359 -3.172 1 98.19 115 LYS B C 1
ATOM 2168 O O . LYS B 1 115 ? -7.477 -18.578 -2.268 1 98.19 115 LYS B O 1
ATOM 2173 N N . PRO B 1 116 ? -7.617 -19.203 -4.438 1 98.06 116 PRO B N 1
ATOM 2174 C CA . PRO B 1 116 ? -8.133 -17.906 -4.852 1 98.06 116 PRO B CA 1
ATOM 2175 C C . PRO B 1 116 ? -9.461 -17.547 -4.184 1 98.06 116 PRO B C 1
ATOM 2177 O O . PRO B 1 116 ? -9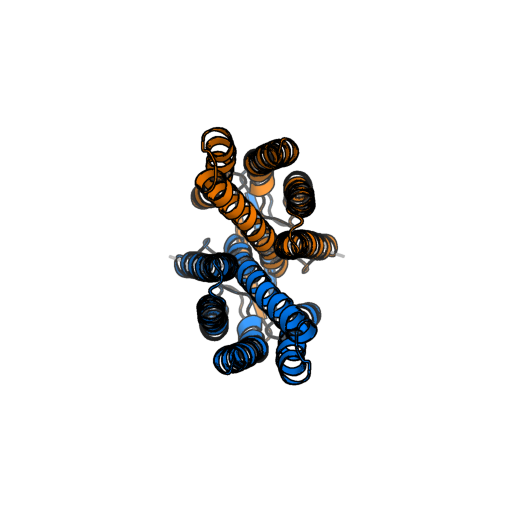.773 -16.375 -3.998 1 98.06 116 PRO B O 1
ATOM 2180 N N . VAL B 1 117 ? -10.242 -18.531 -3.807 1 98.62 117 VAL B N 1
ATOM 2181 C CA . VAL B 1 117 ? -11.516 -18.266 -3.139 1 98.62 117 VAL B CA 1
ATOM 2182 C C . VAL B 1 117 ? -11.258 -17.609 -1.788 1 98.62 117 VAL B C 1
ATOM 2184 O O . VAL B 1 117 ? -11.914 -16.625 -1.442 1 98.62 117 VAL B O 1
ATOM 2187 N N . ILE B 1 118 ? -10.305 -18.141 -1.097 1 98.81 118 ILE B N 1
ATOM 2188 C CA . ILE B 1 118 ? -9.922 -17.547 0.18 1 98.81 118 ILE B CA 1
ATOM 2189 C C . ILE B 1 118 ? -9.367 -16.141 -0.05 1 98.81 118 ILE B C 1
ATOM 2191 O O . ILE B 1 118 ? -9.695 -15.203 0.686 1 98.81 118 ILE B O 1
ATOM 2195 N N . ALA B 1 119 ? -8.531 -15.992 -1.067 1 98.88 119 ALA B N 1
ATOM 2196 C CA . ALA B 1 119 ? -7.969 -14.688 -1.398 1 98.88 119 ALA B CA 1
ATOM 2197 C C . ALA B 1 119 ? -9.07 -13.664 -1.658 1 98.88 119 ALA B C 1
ATOM 2199 O O . ALA B 1 119 ? -9.039 -12.555 -1.115 1 98.88 119 ALA B O 1
ATOM 2200 N N . LEU B 1 120 ? -10.023 -14.094 -2.426 1 98.94 120 LEU B N 1
ATOM 2201 C CA . LEU B 1 120 ? -11.125 -13.203 -2.756 1 98.94 120 LEU B CA 1
ATOM 2202 C C . LEU B 1 120 ? -11.938 -12.852 -1.509 1 98.94 120 LEU B C 1
ATOM 2204 O O . LEU B 1 120 ? -12.359 -11.711 -1.338 1 98.94 120 LEU B O 1
ATOM 2208 N N . GLY B 1 121 ? -12.148 -13.812 -0.68 1 98.88 121 GLY B N 1
ATOM 2209 C CA . GLY B 1 121 ? -12.852 -13.547 0.566 1 98.88 121 GLY B CA 1
ATOM 2210 C C . GLY B 1 121 ? -12.148 -12.523 1.436 1 98.88 121 GLY B C 1
ATOM 2211 O O . GLY B 1 121 ? -12.789 -11.609 1.966 1 98.88 121 GLY B O 1
ATOM 2212 N N . LEU B 1 122 ? -10.875 -12.633 1.59 1 98.94 122 LEU B N 1
ATOM 2213 C CA . LEU B 1 122 ? -10.086 -11.695 2.387 1 98.94 122 LEU B CA 1
ATOM 2214 C C . LEU B 1 122 ? -10.148 -10.297 1.789 1 98.94 122 LEU B C 1
ATOM 2216 O O . LEU B 1 122 ? -10.242 -9.312 2.521 1 98.94 122 LEU B O 1
ATOM 2220 N N . LEU B 1 123 ? -10.094 -10.242 0.505 1 98.94 123 LEU B N 1
ATOM 2221 C CA . LEU B 1 123 ? -10.172 -8.945 -0.167 1 98.94 123 LEU B CA 1
ATOM 2222 C C . LEU B 1 123 ? -11.539 -8.305 0.043 1 98.94 123 LEU B C 1
ATOM 2224 O O . LEU B 1 123 ? -11.625 -7.102 0.299 1 98.94 123 LEU B O 1
ATOM 2228 N N . ILE B 1 124 ? -12.594 -9.047 -0.075 1 98.94 124 ILE B N 1
ATOM 2229 C CA . ILE B 1 124 ? -13.938 -8.516 0.122 1 98.94 124 ILE B CA 1
ATOM 2230 C C . ILE B 1 124 ? -14.07 -7.977 1.543 1 98.94 124 ILE B C 1
ATOM 2232 O O . ILE B 1 124 ? -14.609 -6.883 1.747 1 98.94 124 ILE B O 1
ATOM 2236 N N . VAL B 1 125 ? -13.578 -8.695 2.504 1 98.88 125 VAL B N 1
ATOM 2237 C CA . VAL B 1 125 ? -13.602 -8.234 3.889 1 98.88 125 VAL B CA 1
ATOM 2238 C C . VAL B 1 125 ? -12.812 -6.934 4.012 1 98.88 125 VAL B C 1
ATOM 2240 O O . VAL B 1 125 ? -13.281 -5.977 4.633 1 98.88 125 VAL B O 1
ATOM 2243 N N . GLY B 1 126 ? -11.656 -6.891 3.4 1 98.88 126 GLY B N 1
ATOM 2244 C CA . GLY B 1 126 ? -10.812 -5.711 3.479 1 98.88 126 GLY B CA 1
ATOM 2245 C C . GLY B 1 126 ? -11.445 -4.48 2.859 1 98.88 126 GLY B C 1
ATOM 2246 O O . GLY B 1 126 ? -11.484 -3.414 3.48 1 98.88 126 GLY B O 1
ATOM 2247 N N . PHE B 1 127 ? -11.953 -4.625 1.699 1 98.81 127 PHE B N 1
ATOM 2248 C CA . PHE B 1 127 ? -12.562 -3.482 1.028 1 98.81 127 PHE B CA 1
ATOM 2249 C C . PHE B 1 127 ? -13.859 -3.072 1.726 1 98.81 127 PHE B C 1
ATOM 2251 O O . PHE B 1 127 ? -14.195 -1.888 1.768 1 98.81 127 PHE B O 1
ATOM 2258 N N . THR B 1 128 ? -14.57 -4.008 2.268 1 98.62 128 THR B N 1
ATOM 2259 C CA . THR B 1 128 ? -15.75 -3.68 3.059 1 98.62 128 THR B CA 1
ATOM 2260 C C . THR B 1 128 ? -15.359 -2.896 4.309 1 98.62 128 THR B C 1
ATOM 2262 O O . THR B 1 128 ? -16.031 -1.931 4.676 1 98.62 128 THR B O 1
ATOM 2265 N N . GLU B 1 129 ? -14.312 -3.332 4.906 1 98.31 129 GLU B N 1
ATOM 2266 C CA . GLU B 1 129 ? -13.789 -2.613 6.062 1 98.31 129 GLU B CA 1
ATOM 2267 C C . GLU B 1 129 ? -13.508 -1.151 5.727 1 98.31 129 GLU B C 1
ATOM 2269 O O . GLU B 1 129 ? -13.836 -0.254 6.504 1 98.31 129 GLU B O 1
ATOM 2274 N N . ILE B 1 130 ? -12.953 -0.891 4.609 1 97.06 130 ILE B N 1
ATOM 2275 C CA . ILE B 1 130 ? -12.641 0.463 4.164 1 97.06 130 ILE B CA 1
ATOM 2276 C C . ILE B 1 130 ? -13.93 1.258 3.99 1 97.06 130 ILE B C 1
ATOM 2278 O O . ILE B 1 130 ? -14.023 2.41 4.418 1 97.06 130 ILE B O 1
ATOM 2282 N N . THR B 1 131 ? -14.867 0.686 3.363 1 95.44 131 THR B N 1
ATOM 2283 C CA . THR B 1 131 ? -16.156 1.324 3.1 1 95.44 131 THR B CA 1
ATOM 2284 C C . THR B 1 131 ? -16.812 1.782 4.402 1 95.44 131 THR B C 1
ATOM 2286 O O . THR B 1 131 ? -17.438 2.846 4.449 1 95.44 131 THR B O 1
ATOM 2289 N N . ILE B 1 132 ? -16.625 1.082 5.438 1 96.88 132 ILE B N 1
ATOM 2290 C CA . ILE B 1 132 ? -17.312 1.339 6.703 1 96.88 132 ILE B CA 1
ATOM 2291 C C . ILE B 1 132 ? -16.453 2.252 7.574 1 96.88 132 ILE B C 1
ATOM 2293 O O . ILE B 1 132 ? -16.938 3.25 8.109 1 96.88 132 ILE B O 1
ATOM 2297 N N . LEU B 1 133 ? -15.188 2.016 7.637 1 97.06 133 LEU B N 1
ATOM 2298 C CA . LEU B 1 133 ? -14.344 2.648 8.648 1 97.06 133 LEU B CA 1
ATOM 2299 C C . LEU B 1 133 ? -13.82 3.992 8.148 1 97.06 133 LEU B C 1
ATOM 2301 O O . LEU B 1 133 ? -13.555 4.895 8.953 1 97.06 133 LEU B O 1
ATOM 2305 N N . ASP B 1 134 ? -13.695 4.148 6.859 1 96.69 134 ASP B N 1
ATOM 2306 C CA . ASP B 1 134 ? -13.078 5.375 6.359 1 96.69 134 ASP B CA 1
ATOM 2307 C C . ASP B 1 134 ? -13.969 6.586 6.633 1 96.69 134 ASP B C 1
ATOM 2309 O O . ASP B 1 134 ? -13.477 7.637 7.051 1 96.69 134 ASP B O 1
ATOM 2313 N N . PRO B 1 135 ? -15.32 6.488 6.387 1 96 135 PRO B N 1
ATOM 2314 C CA . PRO B 1 135 ? -16.156 7.645 6.73 1 96 135 PRO B CA 1
ATOM 2315 C C . PRO B 1 135 ? -16.141 7.949 8.227 1 96 135 PRO B C 1
ATOM 2317 O O . PRO B 1 135 ? -16.203 9.117 8.625 1 96 135 PRO B O 1
ATOM 2320 N N . ILE B 1 136 ? -16.062 6.984 9.055 1 96.88 136 ILE B N 1
ATOM 2321 C CA . ILE B 1 136 ? -15.992 7.172 10.5 1 96.88 136 ILE B CA 1
ATOM 2322 C C . ILE B 1 136 ? -14.68 7.863 10.867 1 96.88 136 ILE B C 1
ATOM 2324 O O . ILE B 1 136 ? -14.672 8.836 11.625 1 96.88 136 ILE B O 1
ATOM 2328 N N . ALA B 1 137 ? -13.609 7.43 10.305 1 97.19 137 ALA B N 1
ATOM 2329 C CA . ALA B 1 137 ? -12.289 8.016 10.539 1 97.19 137 ALA B CA 1
ATOM 2330 C C . ALA B 1 137 ? -12.234 9.453 10.039 1 97.19 137 ALA B C 1
ATOM 2332 O O . ALA B 1 137 ? -11.602 10.312 10.664 1 97.19 137 ALA B O 1
ATOM 2333 N N . ALA B 1 138 ? -12.859 9.68 8.93 1 95.75 138 ALA B N 1
ATOM 2334 C CA . ALA B 1 138 ? -12.883 11.031 8.367 1 95.75 138 ALA B CA 1
ATOM 2335 C C . ALA B 1 138 ? -13.578 12.008 9.328 1 95.75 138 ALA B C 1
ATOM 2337 O O . ALA B 1 138 ? -13.086 13.109 9.555 1 95.75 138 ALA B O 1
ATOM 2338 N N . ARG B 1 139 ? -14.602 11.555 9.922 1 93.56 139 ARG B N 1
ATOM 2339 C CA . ARG B 1 139 ? -15.336 12.391 10.867 1 93.56 139 ARG B CA 1
ATOM 2340 C C . ARG B 1 139 ? -14.516 12.656 12.117 1 93.56 139 ARG B C 1
ATOM 2342 O O . ARG B 1 139 ? -14.641 13.719 12.734 1 93.56 139 ARG B O 1
ATOM 2349 N N . ARG B 1 140 ? -13.641 11.75 12.438 1 94.12 140 ARG B N 1
ATOM 2350 C CA . ARG B 1 140 ? -12.852 11.859 13.664 1 94.12 140 ARG B CA 1
ATOM 2351 C C . ARG B 1 140 ? -11.523 12.555 13.406 1 94.12 140 ARG B C 1
ATOM 2353 O O . ARG B 1 140 ? -10.68 12.648 14.297 1 94.12 140 ARG B O 1
ATOM 2360 N N . GLY B 1 141 ? -11.297 12.945 12.172 1 93.81 141 GLY B N 1
ATOM 2361 C CA . GLY B 1 141 ? -10.055 13.609 11.828 1 93.81 141 GLY B CA 1
ATOM 2362 C C . GLY B 1 141 ? -8.914 12.641 11.586 1 93.81 141 GLY B C 1
ATOM 2363 O O . GLY B 1 141 ? -7.746 13.047 11.539 1 93.81 141 GLY B O 1
ATOM 2364 N N . GLU B 1 142 ? -9.219 11.375 11.422 1 96.12 142 GLU B N 1
ATOM 2365 C CA . GLU B 1 142 ? -8.219 10.32 11.266 1 96.12 142 GLU B CA 1
ATOM 2366 C C . GLU B 1 142 ? -8.016 9.969 9.797 1 96.12 142 GLU B C 1
ATOM 2368 O O . GLU B 1 142 ? -7.168 9.133 9.469 1 96.12 142 GLU B O 1
ATOM 2373 N N . ALA B 1 143 ? -8.812 10.523 8.977 1 96.81 143 ALA B N 1
ATOM 2374 C CA . ALA B 1 143 ? -8.727 10.453 7.52 1 96.81 143 ALA B CA 1
ATOM 2375 C C . ALA B 1 143 ? -9.188 11.758 6.875 1 96.81 143 ALA B C 1
ATOM 2377 O O . ALA B 1 143 ? -9.844 12.578 7.52 1 96.81 143 ALA B O 1
ATOM 2378 N N . PRO B 1 144 ? -8.711 11.93 5.621 1 96.38 144 PRO B N 1
ATOM 2379 C CA . PRO B 1 144 ? -9.188 13.148 4.957 1 96.38 144 PRO B CA 1
ATOM 2380 C C . PRO B 1 144 ? -10.703 13.289 5 1 96.38 144 PRO B C 1
ATOM 2382 O O . PRO B 1 144 ? -11.422 12.297 4.844 1 96.38 144 PRO B O 1
ATOM 2385 N N . LEU B 1 145 ? -11.148 14.484 5.164 1 95.31 145 LEU B N 1
ATOM 2386 C CA . LEU B 1 145 ? -12.562 14.773 5.391 1 95.31 145 LEU B CA 1
ATOM 2387 C C . LEU B 1 145 ? -13.414 14.266 4.234 1 95.31 145 LEU B C 1
ATOM 2389 O O . LEU B 1 145 ? -14.469 13.672 4.453 1 95.31 145 LEU B O 1
ATOM 2393 N N . PHE B 1 146 ? -12.992 14.391 3.041 1 95.19 146 PHE B N 1
ATOM 2394 C CA . PHE B 1 146 ? -13.789 14.062 1.863 1 95.19 146 PHE B CA 1
ATOM 2395 C C . PHE B 1 146 ? -13.914 12.555 1.698 1 95.19 146 PHE B C 1
ATOM 2397 O O . PHE B 1 146 ? -14.695 12.078 0.872 1 95.19 146 PHE B O 1
ATOM 2404 N N . PHE B 1 147 ? -13.188 11.797 2.463 1 95.81 147 PHE B N 1
ATOM 2405 C CA . PHE B 1 147 ? -13.359 10.344 2.434 1 95.81 147 PHE B CA 1
ATOM 2406 C C . PHE B 1 147 ? -14.766 9.961 2.879 1 95.81 147 PHE B C 1
ATOM 2408 O O . PHE B 1 147 ? -15.258 8.883 2.529 1 95.81 147 PHE B O 1
ATOM 2415 N N . GLU B 1 148 ? -15.359 10.766 3.656 1 94.88 148 GLU B N 1
ATOM 2416 C CA . GLU B 1 148 ? -16.734 10.523 4.094 1 94.88 148 GLU B CA 1
ATOM 2417 C C . GLU B 1 148 ? -17.672 10.336 2.904 1 94.88 148 GLU B C 1
ATOM 2419 O O . GLU B 1 148 ? -18.594 9.531 2.955 1 94.88 148 GLU B O 1
ATOM 2424 N N . ARG B 1 149 ? -17.438 11.016 1.925 1 93.44 149 ARG B N 1
ATOM 2425 C CA . ARG B 1 149 ? -18.281 10.984 0.742 1 93.44 149 ARG B CA 1
ATOM 2426 C C . ARG B 1 149 ? -17.719 10.055 -0.32 1 93.44 149 ARG B C 1
ATOM 2428 O O . ARG B 1 149 ? -18.453 9.297 -0.947 1 93.44 149 ARG B O 1
ATOM 2435 N N . LEU B 1 150 ? -16.469 10.039 -0.472 1 95.31 150 LEU B N 1
ATOM 2436 C CA . LEU B 1 150 ? -15.812 9.344 -1.569 1 95.31 150 LEU B CA 1
ATOM 2437 C C . LEU B 1 150 ? -15.859 7.832 -1.357 1 95.31 150 LEU B C 1
ATOM 2439 O O . LEU B 1 150 ? -16.25 7.086 -2.26 1 95.31 150 LEU B O 1
ATOM 2443 N N . ARG B 1 151 ? -15.523 7.379 -0.218 1 96.19 151 ARG B N 1
ATOM 2444 C CA . ARG B 1 151 ? -15.25 5.965 0.006 1 96.19 151 ARG B CA 1
ATOM 2445 C C . ARG B 1 151 ? -16.531 5.137 -0.086 1 96.19 151 ARG B C 1
ATOM 2447 O O . ARG B 1 151 ? -16.547 4.094 -0.74 1 96.19 151 ARG B O 1
ATOM 2454 N N . PRO B 1 152 ? -17.641 5.578 0.545 1 95.25 152 PRO B N 1
ATOM 2455 C CA . PRO B 1 152 ? -18.859 4.777 0.419 1 95.25 152 PRO B CA 1
ATOM 2456 C C . PRO B 1 152 ? -19.375 4.707 -1.017 1 95.25 152 PRO B C 1
ATOM 2458 O O . PRO B 1 152 ? -20.125 3.799 -1.362 1 95.25 152 PRO B O 1
ATOM 2461 N N . ALA B 1 153 ? -19 5.582 -1.804 1 95.31 153 ALA B N 1
ATOM 2462 C CA . ALA B 1 153 ? -19.438 5.586 -3.199 1 95.31 153 ALA B CA 1
ATOM 2463 C C . ALA B 1 153 ? -18.484 4.766 -4.07 1 95.31 153 ALA B C 1
ATOM 2465 O O . ALA B 1 153 ? -18.922 4.047 -4.969 1 95.31 153 ALA B O 1
ATOM 2466 N N . GLN B 1 154 ? -17.281 4.848 -3.773 1 96.06 154 GLN B N 1
ATOM 2467 C CA . GLN B 1 154 ? -16.25 4.332 -4.672 1 96.06 154 GLN B CA 1
ATOM 2468 C C . GLN B 1 154 ? -15.953 2.865 -4.375 1 96.06 154 GLN B C 1
ATOM 2470 O O . GLN B 1 154 ? -15.82 2.055 -5.293 1 96.06 154 GLN B O 1
ATOM 2475 N N . ILE B 1 155 ? -15.852 2.447 -3.109 1 97.69 155 ILE B N 1
ATOM 2476 C CA . ILE B 1 155 ? -15.258 1.168 -2.732 1 97.69 155 ILE B CA 1
ATOM 2477 C C . ILE B 1 155 ? -16.25 0.041 -3.004 1 97.69 155 ILE B C 1
ATOM 2479 O O . ILE B 1 155 ? -15.859 -1.078 -3.336 1 97.69 155 ILE B O 1
ATOM 2483 N N . PRO B 1 156 ? -17.562 0.266 -2.932 1 97.94 156 PRO B N 1
ATOM 2484 C CA . PRO B 1 156 ? -18.516 -0.8 -3.268 1 97.94 156 PRO B CA 1
ATOM 2485 C C . PRO B 1 156 ? -18.344 -1.31 -4.695 1 97.94 156 PRO B C 1
ATOM 2487 O O . PRO B 1 156 ? -18.688 -2.457 -4.992 1 97.94 156 PRO B O 1
ATOM 2490 N N . LEU B 1 157 ? -17.781 -0.505 -5.574 1 98.44 157 LEU B N 1
ATOM 2491 C CA . LEU B 1 157 ? -17.484 -0.98 -6.922 1 98.44 157 LEU B CA 1
ATOM 2492 C C . LEU B 1 157 ? -16.469 -2.123 -6.879 1 98.44 157 LEU B C 1
ATOM 2494 O O . LEU B 1 157 ? -16.625 -3.115 -7.598 1 98.44 157 LEU B O 1
ATOM 2498 N N . ALA B 1 158 ? -15.492 -1.987 -6.059 1 98.75 158 ALA B N 1
ATOM 2499 C CA . ALA B 1 158 ? -14.508 -3.053 -5.891 1 98.75 158 ALA B CA 1
ATOM 2500 C C . ALA B 1 158 ? -15.133 -4.281 -5.242 1 98.75 158 ALA B C 1
ATOM 2502 O O . ALA B 1 158 ? -14.914 -5.41 -5.688 1 98.75 158 ALA B O 1
ATOM 2503 N N . VAL B 1 159 ? -15.93 -4.051 -4.184 1 98.81 159 VAL B N 1
ATOM 2504 C CA . VAL B 1 159 ? -16.547 -5.152 -3.443 1 98.81 159 VAL B CA 1
ATOM 2505 C C . VAL B 1 159 ? -17.453 -5.957 -4.371 1 98.81 159 VAL B C 1
ATOM 2507 O O . VAL B 1 159 ? -17.359 -7.188 -4.418 1 98.81 159 VAL B O 1
ATOM 2510 N N . LEU B 1 160 ? -18.266 -5.309 -5.102 1 98.69 160 LEU B N 1
ATOM 2511 C CA . LEU B 1 160 ? -19.188 -5.98 -6.016 1 98.69 160 LEU B CA 1
ATOM 2512 C C . LEU B 1 160 ? -18.422 -6.711 -7.113 1 98.69 160 LEU B C 1
ATOM 2514 O O . LEU B 1 160 ? -18.797 -7.816 -7.508 1 98.69 160 LEU B O 1
ATOM 2518 N N . SER B 1 161 ? -17.406 -6.094 -7.629 1 98.88 161 SER B N 1
ATOM 2519 C CA . SER B 1 161 ? -16.594 -6.719 -8.664 1 98.88 161 SER B CA 1
ATOM 2520 C C . SER B 1 161 ? -15.906 -7.977 -8.141 1 98.88 161 SER B C 1
ATOM 2522 O O . SER B 1 161 ? -15.867 -9 -8.828 1 98.88 161 SER B O 1
ATOM 2524 N N . LEU B 1 162 ? -15.398 -7.891 -6.953 1 98.88 162 LEU B N 1
ATOM 2525 C CA . LEU B 1 162 ? -14.75 -9.039 -6.344 1 98.88 162 LEU B CA 1
ATOM 2526 C C . LEU B 1 162 ? -15.758 -10.156 -6.066 1 98.88 162 LEU B C 1
ATOM 2528 O O . LEU B 1 162 ? -15.438 -11.336 -6.207 1 98.88 162 LEU B O 1
ATOM 2532 N N . ALA B 1 163 ? -16.938 -9.781 -5.637 1 98.81 163 ALA B N 1
ATOM 2533 C CA . ALA B 1 163 ? -18 -10.758 -5.449 1 98.81 163 ALA B CA 1
ATOM 2534 C C . ALA B 1 163 ? -18.344 -11.461 -6.762 1 98.81 163 ALA B C 1
ATOM 2536 O O . ALA B 1 163 ? -18.594 -12.672 -6.773 1 98.81 163 ALA B O 1
ATOM 2537 N N . ALA B 1 164 ? -18.344 -10.719 -7.812 1 98.69 164 ALA B N 1
ATOM 2538 C CA . ALA B 1 164 ? -18.594 -11.312 -9.125 1 98.69 164 ALA B CA 1
ATOM 2539 C C . ALA B 1 164 ? -17.484 -12.297 -9.492 1 98.69 164 ALA B C 1
ATOM 2541 O O . ALA B 1 164 ? -17.75 -13.352 -10.078 1 98.69 164 ALA B O 1
ATOM 2542 N N . LEU B 1 165 ? -16.281 -11.945 -9.227 1 98.69 165 LEU B N 1
ATOM 2543 C CA . LEU B 1 165 ? -15.172 -12.859 -9.461 1 98.69 165 LEU B CA 1
ATOM 2544 C C . LEU B 1 165 ? -15.32 -14.117 -8.617 1 98.69 165 LEU B C 1
ATOM 2546 O O . LEU B 1 165 ? -15.031 -15.219 -9.086 1 98.69 165 LEU B O 1
ATOM 2550 N N . LEU B 1 166 ? -15.68 -13.914 -7.355 1 98.62 166 LEU B N 1
ATOM 2551 C CA . LEU B 1 166 ? -15.883 -15.055 -6.465 1 98.62 166 LEU B CA 1
ATOM 2552 C C . LEU B 1 166 ? -16.969 -15.977 -7.004 1 98.62 166 LEU B C 1
ATOM 2554 O O . LEU B 1 166 ? -16.797 -17.203 -7.023 1 98.62 166 LEU B O 1
ATOM 2558 N N . ALA B 1 167 ? -18.078 -15.414 -7.391 1 98.25 167 ALA B N 1
ATOM 2559 C CA . ALA B 1 167 ? -19.156 -16.203 -7.992 1 98.25 167 ALA B CA 1
ATOM 2560 C C . ALA B 1 167 ? -18.656 -16.984 -9.203 1 98.25 167 ALA B C 1
ATOM 2562 O O . ALA B 1 167 ? -18.969 -18.172 -9.352 1 98.25 167 ALA B O 1
ATOM 2563 N N . TYR B 1 168 ? -17.906 -16.312 -10.016 1 97.69 168 TYR B N 1
ATOM 2564 C CA . TYR B 1 168 ? -17.344 -16.953 -11.195 1 97.69 168 TYR B CA 1
ATOM 2565 C C . TYR B 1 168 ? -16.5 -18.156 -10.812 1 97.69 168 TYR B C 1
ATOM 2567 O O . TYR B 1 168 ? -16.625 -19.234 -11.406 1 97.69 168 TYR B O 1
ATOM 2575 N N . ARG B 1 169 ? -15.617 -17.969 -9.852 1 97 169 ARG B N 1
ATOM 2576 C CA . ARG B 1 169 ? -14.703 -19.031 -9.438 1 97 169 ARG B CA 1
ATOM 2577 C C . ARG B 1 169 ? -15.469 -20.203 -8.828 1 97 169 ARG B C 1
ATOM 2579 O O . ARG B 1 169 ? -15.07 -21.359 -9 1 97 169 ARG B O 1
ATOM 2586 N N . LEU B 1 170 ? -16.531 -19.922 -8.164 1 96.12 170 LEU B N 1
ATOM 2587 C CA . LEU B 1 170 ? -17.312 -20.953 -7.5 1 96.12 170 LEU B CA 1
ATOM 2588 C C . LEU B 1 170 ? -18.125 -21.75 -8.516 1 96.12 170 LEU B C 1
ATOM 2590 O O . LEU B 1 170 ? -18.609 -22.844 -8.203 1 96.12 170 LEU B O 1
ATOM 2594 N N . THR B 1 171 ? -18.297 -21.312 -9.695 1 91.88 171 THR B N 1
ATOM 2595 C CA . THR B 1 171 ? -19.031 -22.031 -10.734 1 91.88 171 THR B CA 1
ATOM 2596 C C . THR B 1 171 ? -18.109 -23.016 -11.445 1 91.88 171 THR B C 1
ATOM 2598 O O . THR B 1 171 ? -18.578 -23.844 -12.234 1 91.88 171 THR B O 1
ATOM 2601 N N . LEU B 1 172 ? -16.844 -22.891 -11.297 1 86.88 172 LEU B N 1
ATOM 2602 C CA . LEU B 1 172 ? -15.891 -23.781 -11.945 1 86.88 172 LEU B CA 1
ATOM 2603 C C . LEU B 1 172 ? -15.664 -25.047 -11.117 1 86.88 172 LEU B C 1
ATOM 2605 O O . LEU B 1 172 ? -15.664 -24.984 -9.883 1 86.88 172 LEU B O 1
#

pLDDT: mean 93.37, std 13.19, range [30.48, 98.94]